Protein AF-A0A6I3KF76-F1 (afdb_monomer_lite)

Foldseek 3Di:
DVPQPLQRDALQNLQCVQVVDDDLALPPLLVVCVVNVVVQLVCLVVVNHSHPVHLLCSQLSLLSNPCVVPPDPVVLVVVQVSLLVSLLVQLVQQDWDADPVGIARPDACPSSLSNCVSNVHDSVSSLVSLVPDDDDSSLLNLLRQLVQWDDDDHATFGDDPSCPVVGVSRRVSRVSSPDVVSLVNLVVRLVVDPPVRSNVSSVVSNVSD

Radius of gyration: 18.07 Å; chains: 1; bounding box: 46×42×48 Å

Structure (mmCIF, N/CA/C/O backbone):
data_AF-A0A6I3KF76-F1
#
_entry.id   AF-A0A6I3KF76-F1
#
loop_
_atom_site.group_PDB
_atom_site.id
_atom_site.type_symbol
_atom_site.label_atom_id
_atom_site.label_alt_id
_atom_site.label_comp_id
_atom_site.label_asym_id
_atom_site.label_entity_id
_atom_site.label_seq_id
_atom_site.pdbx_PDB_ins_code
_atom_site.Cartn_x
_atom_site.Cartn_y
_atom_site.Cartn_z
_atom_site.occupancy
_atom_site.B_iso_or_equiv
_atom_site.auth_seq_id
_atom_site.auth_comp_id
_atom_site.auth_asym_id
_atom_site.auth_atom_id
_atom_site.pdbx_PDB_model_num
ATOM 1 N N . MET A 1 1 ? 26.233 -13.382 -11.298 1.00 57.88 1 MET A N 1
ATOM 2 C CA . MET A 1 1 ? 24.850 -13.291 -11.818 1.00 57.88 1 MET A CA 1
ATOM 3 C C . MET A 1 1 ? 24.676 -13.763 -13.262 1.00 57.88 1 MET A C 1
ATOM 5 O O . MET A 1 1 ? 23.608 -14.273 -13.550 1.00 57.88 1 MET A O 1
ATOM 9 N N . LEU A 1 2 ? 25.669 -13.652 -14.161 1.00 59.03 2 LEU A N 1
ATOM 10 C CA . LEU A 1 2 ? 25.470 -13.879 -15.610 1.00 59.03 2 LEU A CA 1
ATOM 11 C C . LEU A 1 2 ? 24.986 -15.287 -16.041 1.00 59.03 2 LEU A C 1
ATOM 13 O O . LEU A 1 2 ? 24.533 -15.420 -17.170 1.00 59.03 2 LEU A O 1
ATOM 17 N N . ASN A 1 3 ? 25.021 -16.305 -15.168 1.00 77.69 3 ASN A N 1
ATOM 18 C CA . ASN A 1 3 ? 24.583 -17.676 -15.487 1.00 77.69 3 ASN A CA 1
ATOM 19 C C . ASN A 1 3 ? 23.394 -18.177 -14.644 1.00 77.69 3 ASN A C 1
ATOM 21 O O . ASN A 1 3 ? 22.958 -19.309 -14.836 1.00 77.69 3 ASN A O 1
ATOM 25 N N . THR A 1 4 ? 22.889 -17.387 -13.691 1.00 82.88 4 THR A N 1
ATOM 26 C CA . THR A 1 4 ? 21.753 -17.801 -12.852 1.00 82.88 4 THR A CA 1
ATOM 27 C C . THR A 1 4 ? 20.455 -17.485 -13.598 1.00 82.88 4 THR A C 1
ATOM 29 O O . THR A 1 4 ? 20.257 -16.321 -13.955 1.00 82.88 4 THR A O 1
ATOM 32 N N . PRO A 1 5 ? 19.564 -18.463 -13.855 1.00 92.12 5 PRO A N 1
ATOM 33 C CA . PRO A 1 5 ? 18.255 -18.171 -14.434 1.00 92.12 5 PRO A CA 1
ATOM 34 C C . PRO A 1 5 ? 17.487 -17.173 -13.562 1.00 92.12 5 PRO A C 1
ATOM 36 O O . PRO A 1 5 ? 17.536 -17.266 -12.339 1.00 92.12 5 PRO A O 1
ATOM 39 N N . LEU A 1 6 ? 16.754 -16.239 -14.177 1.00 93.19 6 LEU A N 1
ATOM 40 C CA . LEU A 1 6 ? 16.063 -15.152 -13.464 1.00 93.19 6 LEU A CA 1
ATOM 41 C C . LEU A 1 6 ? 15.179 -15.655 -12.305 1.00 93.19 6 LEU A C 1
ATOM 43 O O . LEU A 1 6 ? 15.202 -15.090 -11.215 1.00 93.19 6 LEU A O 1
ATOM 47 N N . ARG A 1 7 ? 14.455 -16.755 -12.532 1.00 94.75 7 ARG A N 1
ATOM 48 C CA . ARG A 1 7 ? 13.583 -17.417 -11.547 1.00 94.75 7 ARG A CA 1
ATOM 49 C C . ARG A 1 7 ? 14.320 -18.019 -10.342 1.00 94.75 7 ARG A C 1
ATOM 51 O O . ARG A 1 7 ? 13.706 -18.251 -9.311 1.00 94.75 7 ARG A O 1
ATOM 58 N N . ASP A 1 8 ? 15.617 -18.285 -10.481 1.00 95.69 8 ASP A N 1
ATOM 59 C CA . ASP A 1 8 ? 16.438 -18.950 -9.464 1.00 95.69 8 ASP A CA 1
ATOM 60 C C . ASP A 1 8 ? 17.261 -17.933 -8.652 1.00 95.69 8 ASP A C 1
ATOM 62 O O . ASP A 1 8 ? 18.073 -18.316 -7.810 1.00 95.69 8 ASP A O 1
ATOM 66 N N . ILE A 1 9 ? 17.081 -16.628 -8.898 1.00 95.50 9 ILE A N 1
ATOM 67 C CA . ILE A 1 9 ? 17.739 -15.583 -8.113 1.00 95.50 9 ILE A CA 1
ATOM 68 C C . ILE A 1 9 ? 17.024 -15.471 -6.751 1.00 95.50 9 ILE A C 1
ATOM 70 O O . ILE A 1 9 ? 15.814 -15.212 -6.721 1.00 95.50 9 ILE A O 1
ATOM 74 N N . PRO A 1 10 ? 17.729 -15.676 -5.624 1.00 95.50 10 PRO A N 1
ATOM 75 C CA . PRO A 1 10 ? 17.133 -15.581 -4.293 1.00 95.50 10 PRO A CA 1
ATOM 76 C C . PRO A 1 10 ? 16.911 -14.120 -3.867 1.00 95.50 10 PRO A C 1
ATOM 78 O O . PRO A 1 10 ? 17.572 -13.210 -4.380 1.00 95.50 10 PRO A O 1
ATOM 81 N N . SER A 1 11 ? 15.997 -13.901 -2.916 1.00 95.69 11 SER A N 1
ATOM 82 C CA . SER A 1 11 ? 15.640 -12.567 -2.414 1.00 95.69 11 SER A CA 1
ATOM 83 C C . SER A 1 11 ? 16.838 -11.816 -1.850 1.00 95.69 11 SER A C 1
ATOM 85 O O . SER A 1 11 ? 17.044 -10.663 -2.212 1.00 95.69 11 SER A O 1
ATOM 87 N N . ASN A 1 12 ? 17.690 -12.476 -1.061 1.00 94.44 12 ASN A N 1
ATOM 88 C CA . ASN A 1 12 ? 18.882 -11.866 -0.466 1.00 94.44 12 ASN A CA 1
ATOM 89 C C . ASN A 1 12 ? 19.860 -11.300 -1.512 1.00 94.44 12 ASN A C 1
ATOM 91 O O . ASN A 1 12 ? 20.393 -10.208 -1.334 1.00 94.44 12 ASN A O 1
ATOM 95 N N . LEU A 1 13 ? 20.057 -11.997 -2.633 1.00 93.50 13 LEU A N 1
ATOM 96 C CA . LEU A 1 13 ? 20.944 -11.542 -3.700 1.00 93.50 13 LEU A CA 1
ATOM 97 C C . LEU A 1 13 ? 20.339 -10.360 -4.476 1.00 93.50 13 LEU A C 1
ATOM 99 O O . LEU A 1 13 ? 21.063 -9.450 -4.881 1.00 93.50 13 LEU A O 1
ATOM 103 N N . LEU A 1 14 ? 19.016 -10.340 -4.672 1.00 93.25 14 LEU A N 1
ATOM 104 C CA . LEU A 1 14 ? 18.346 -9.152 -5.208 1.00 93.25 14 LEU A CA 1
ATOM 105 C C . LEU A 1 14 ? 18.313 -8.007 -4.193 1.00 93.25 14 LEU A C 1
ATOM 107 O O . LEU A 1 14 ? 18.445 -6.864 -4.604 1.00 93.25 14 LEU A O 1
ATOM 111 N N . ALA A 1 15 ? 18.226 -8.281 -2.891 1.00 93.00 15 ALA A N 1
ATOM 112 C CA . ALA A 1 15 ? 18.295 -7.265 -1.847 1.00 93.00 15 ALA A CA 1
ATOM 113 C C . ALA A 1 15 ? 19.658 -6.568 -1.841 1.00 93.00 15 ALA A C 1
ATOM 115 O O . ALA A 1 15 ? 19.710 -5.339 -1.767 1.00 93.00 15 ALA A O 1
ATOM 116 N N . GLU A 1 16 ? 20.755 -7.315 -2.003 1.00 91.44 16 GLU A N 1
ATOM 117 C CA . GLU A 1 16 ? 22.088 -6.739 -2.207 1.00 91.44 16 GLU A CA 1
ATOM 118 C C . GLU A 1 16 ? 22.104 -5.782 -3.403 1.00 91.44 16 GLU A C 1
ATOM 120 O O . GLU A 1 16 ? 22.617 -4.668 -3.284 1.00 91.44 16 GLU A O 1
ATOM 125 N N . TYR A 1 17 ? 21.493 -6.169 -4.526 1.00 88.69 17 TYR A N 1
ATOM 126 C CA . TYR A 1 17 ? 21.349 -5.300 -5.694 1.00 88.69 17 TYR A CA 1
ATOM 127 C C . TYR A 1 17 ? 20.484 -4.061 -5.395 1.00 88.69 17 TYR A C 1
ATOM 129 O O . TYR A 1 17 ? 20.935 -2.937 -5.626 1.00 88.69 17 TYR A O 1
ATOM 137 N N . THR A 1 18 ? 19.287 -4.231 -4.821 1.00 86.62 18 THR A N 1
ATOM 138 C CA . THR A 1 18 ? 18.360 -3.143 -4.453 1.00 86.62 18 THR A CA 1
ATOM 139 C C . THR A 1 18 ? 19.065 -2.081 -3.608 1.00 86.62 18 THR A C 1
ATOM 141 O O . THR A 1 18 ? 18.922 -0.876 -3.865 1.00 86.62 18 THR A O 1
ATOM 144 N N . ASN A 1 19 ? 19.862 -2.537 -2.637 1.00 85.75 19 ASN A N 1
ATOM 145 C CA . ASN A 1 19 ? 20.502 -1.707 -1.623 1.00 85.75 19 ASN A CA 1
ATOM 146 C C . ASN A 1 19 ? 21.868 -1.150 -2.056 1.00 85.75 19 ASN A C 1
ATOM 148 O O . ASN A 1 19 ? 22.228 -0.054 -1.631 1.00 85.75 19 ASN A O 1
ATOM 152 N N . SER A 1 20 ? 22.599 -1.846 -2.933 1.00 84.88 20 SER A N 1
ATOM 153 C CA . SER A 1 20 ? 23.948 -1.439 -3.368 1.00 84.88 20 SER A CA 1
ATOM 154 C C . SER A 1 20 ? 23.980 -0.718 -4.715 1.00 84.88 20 SER A C 1
ATOM 156 O O . SER A 1 20 ? 24.986 -0.091 -5.042 1.00 84.88 20 SER A O 1
ATOM 158 N N . ALA A 1 21 ? 22.920 -0.795 -5.526 1.00 74.50 21 ALA A N 1
ATOM 159 C CA . ALA A 1 21 ? 22.902 -0.135 -6.827 1.00 74.50 21 ALA A CA 1
ATOM 160 C C . ALA A 1 21 ? 23.027 1.395 -6.669 1.00 74.50 21 ALA A C 1
ATOM 162 O O . ALA A 1 21 ? 22.118 2.086 -6.201 1.00 74.50 21 ALA A O 1
ATOM 163 N N . HIS A 1 22 ? 24.168 1.950 -7.072 1.00 71.81 22 HIS A N 1
ATOM 164 C CA . HIS A 1 22 ? 24.387 3.391 -7.102 1.00 71.81 22 HIS A CA 1
ATOM 165 C C . HIS A 1 22 ? 23.861 3.945 -8.426 1.00 71.81 22 HIS A C 1
ATOM 167 O O . HIS A 1 22 ? 24.389 3.630 -9.487 1.00 71.81 22 HIS A O 1
ATOM 173 N N . GLY A 1 23 ? 22.811 4.760 -8.364 1.00 73.00 23 GLY A N 1
ATOM 174 C CA . GLY A 1 23 ? 22.188 5.350 -9.547 1.00 73.00 23 GLY A CA 1
ATOM 175 C C . GLY A 1 23 ? 20.670 5.291 -9.478 1.00 73.00 23 GLY A C 1
ATOM 176 O O . GLY A 1 23 ? 20.094 4.372 -8.901 1.00 73.00 23 GLY A O 1
ATOM 177 N N . TRP A 1 24 ? 20.040 6.307 -10.047 1.00 77.44 24 TRP A N 1
ATOM 178 C CA . TRP A 1 24 ? 18.586 6.467 -10.154 1.00 77.44 24 TRP A CA 1
ATOM 179 C C . TRP A 1 24 ? 18.197 6.891 -11.569 1.00 77.44 24 TRP A C 1
ATOM 181 O O . TRP A 1 24 ? 17.096 7.375 -11.807 1.00 77.44 24 TRP A O 1
ATOM 191 N N . ASP A 1 25 ? 19.150 6.800 -12.491 1.00 74.12 25 ASP A N 1
ATOM 192 C CA . ASP A 1 25 ? 19.008 7.277 -13.845 1.00 74.12 25 ASP A CA 1
ATOM 193 C C . ASP A 1 25 ? 18.201 6.287 -14.684 1.00 74.12 25 ASP A C 1
ATOM 195 O O . ASP A 1 25 ? 18.249 5.067 -14.509 1.00 74.12 25 ASP A O 1
ATOM 199 N N . ASP A 1 26 ? 17.510 6.830 -15.680 1.00 70.81 26 ASP A N 1
ATOM 200 C CA . ASP A 1 26 ? 16.755 6.082 -16.687 1.00 70.81 26 ASP A CA 1
ATOM 201 C C . ASP A 1 26 ? 17.660 5.325 -17.693 1.00 70.81 26 ASP A C 1
ATOM 203 O O . ASP A 1 26 ? 17.320 5.075 -18.849 1.00 70.81 26 ASP A O 1
ATOM 207 N N . GLY A 1 27 ? 18.880 5.008 -17.267 1.00 81.94 27 GLY A N 1
ATOM 208 C CA . GLY A 1 27 ? 19.930 4.388 -18.048 1.00 81.94 27 GLY A CA 1
ATOM 209 C C . GLY A 1 27 ? 20.059 2.892 -17.735 1.00 81.94 27 GLY A C 1
ATOM 210 O O . GLY A 1 27 ? 19.106 2.130 -17.923 1.00 81.94 27 GLY A O 1
ATOM 211 N N . PRO A 1 28 ? 21.250 2.415 -17.327 1.00 84.56 28 PRO A N 1
ATOM 212 C CA . PRO A 1 28 ? 21.471 1.011 -16.979 1.00 84.56 28 PRO A CA 1
ATOM 213 C C . PRO A 1 28 ? 20.523 0.495 -15.892 1.00 84.56 28 PRO A C 1
ATOM 215 O O . PRO A 1 28 ? 19.949 -0.578 -16.066 1.00 84.56 28 PRO A O 1
ATOM 218 N N . VAL A 1 29 ? 20.281 1.289 -14.844 1.00 82.94 29 VAL A N 1
ATOM 219 C CA . VAL A 1 29 ? 19.445 0.891 -13.700 1.00 82.94 29 VAL A CA 1
ATOM 220 C C . VAL A 1 29 ? 17.999 0.634 -14.124 1.00 82.94 29 VAL A C 1
ATOM 222 O O . VAL A 1 29 ? 17.418 -0.375 -13.737 1.00 82.94 29 VAL A O 1
ATOM 225 N N . ALA A 1 30 ? 17.415 1.480 -14.977 1.00 85.19 30 ALA A N 1
ATOM 226 C CA . ALA A 1 30 ? 16.059 1.261 -15.487 1.00 85.19 30 ALA A CA 1
ATOM 227 C C . ALA A 1 30 ? 15.939 -0.019 -16.335 1.00 85.19 30 ALA A C 1
ATOM 229 O O . ALA A 1 30 ? 14.943 -0.743 -16.236 1.00 85.19 30 ALA A O 1
ATOM 230 N N . ARG A 1 31 ? 16.960 -0.338 -17.145 1.00 89.50 31 ARG A N 1
ATOM 231 C CA . ARG A 1 31 ? 16.994 -1.583 -17.936 1.00 89.50 31 ARG A CA 1
ATOM 232 C C . ARG A 1 31 ? 17.124 -2.818 -17.054 1.00 89.50 31 ARG A C 1
ATOM 234 O O . ARG A 1 31 ? 16.435 -3.806 -17.294 1.00 89.50 31 ARG A O 1
ATOM 241 N N . GLU A 1 32 ? 17.986 -2.758 -16.047 1.00 90.94 32 GLU A N 1
ATOM 242 C CA . GLU A 1 32 ? 18.160 -3.833 -15.073 1.00 90.94 32 GLU A CA 1
ATOM 243 C C . GLU A 1 32 ? 16.893 -4.031 -14.238 1.00 90.94 32 GLU A C 1
ATOM 245 O O . GLU A 1 32 ? 16.425 -5.159 -14.117 1.00 90.94 32 GLU A O 1
ATOM 250 N N . MET A 1 33 ? 16.268 -2.947 -13.763 1.00 91.94 33 MET A N 1
ATOM 251 C CA . MET A 1 33 ? 14.993 -3.015 -13.047 1.00 91.94 33 MET A CA 1
ATOM 252 C C . MET A 1 33 ? 13.925 -3.696 -13.902 1.00 91.94 33 MET A C 1
ATOM 254 O O . MET A 1 33 ? 13.244 -4.593 -13.423 1.00 91.94 33 MET A O 1
ATOM 258 N N . ARG A 1 34 ? 13.810 -3.340 -15.188 1.00 93.00 34 ARG A N 1
ATOM 259 C CA . ARG A 1 34 ? 12.881 -4.006 -16.114 1.00 93.00 34 ARG A CA 1
ATOM 260 C C . ARG A 1 34 ? 13.175 -5.494 -16.281 1.00 93.00 34 ARG A C 1
ATOM 262 O O . ARG A 1 34 ? 12.240 -6.287 -16.339 1.00 93.00 34 ARG A O 1
ATOM 269 N N . TYR A 1 35 ? 14.450 -5.869 -16.362 1.00 93.62 35 TYR A N 1
ATOM 270 C CA . TYR A 1 35 ? 14.867 -7.265 -16.479 1.00 93.62 35 TYR A CA 1
ATOM 271 C C . TYR A 1 35 ? 14.544 -8.071 -15.213 1.00 93.62 35 TYR A C 1
ATOM 273 O O . TYR A 1 35 ? 14.029 -9.182 -15.315 1.00 93.62 35 TYR A O 1
ATOM 281 N N . PHE A 1 36 ? 14.805 -7.512 -14.029 1.00 95.19 36 PHE A N 1
ATOM 282 C CA . PHE A 1 36 ? 14.577 -8.198 -12.758 1.00 95.19 36 PHE A CA 1
ATOM 283 C C . PHE A 1 36 ? 13.131 -8.128 -12.264 1.00 95.19 36 PHE A C 1
ATOM 285 O O . PHE A 1 36 ? 12.745 -8.965 -11.449 1.00 95.19 36 PHE A O 1
ATOM 292 N N . LEU A 1 37 ? 12.319 -7.185 -12.759 1.00 96.50 37 LEU A N 1
ATOM 293 C CA . LEU A 1 37 ? 10.965 -6.929 -12.264 1.00 96.50 37 LEU A CA 1
ATOM 294 C C . LEU A 1 37 ? 10.108 -8.196 -12.121 1.00 96.50 37 LEU A C 1
ATOM 296 O O . LEU A 1 37 ? 9.550 -8.361 -11.041 1.00 96.50 37 LEU A O 1
ATOM 300 N N . PRO A 1 38 ? 10.031 -9.130 -13.095 1.00 97.19 38 PRO A N 1
ATOM 301 C CA . PRO A 1 38 ? 9.243 -10.351 -12.920 1.00 97.19 38 PRO A CA 1
ATOM 302 C C . PRO A 1 38 ? 9.614 -11.123 -11.649 1.00 97.19 38 PRO A C 1
ATOM 304 O O . PRO A 1 38 ? 8.731 -11.582 -10.932 1.00 97.19 38 PRO A O 1
ATOM 307 N N . ARG A 1 39 ? 10.909 -11.187 -11.317 1.00 97.06 39 ARG A N 1
ATOM 308 C CA . ARG A 1 39 ? 11.382 -11.862 -10.110 1.00 97.06 39 ARG A CA 1
ATOM 309 C C . ARG A 1 39 ? 11.055 -11.087 -8.835 1.00 97.06 39 ARG A C 1
ATOM 311 O O . ARG A 1 39 ? 10.698 -11.710 -7.845 1.00 97.06 39 ARG A O 1
ATOM 318 N N . TYR A 1 40 ? 11.121 -9.753 -8.857 1.00 97.44 40 TYR A N 1
ATOM 319 C CA . TYR A 1 40 ? 10.643 -8.939 -7.731 1.00 97.44 40 TYR A CA 1
ATOM 320 C C . TYR A 1 40 ? 9.160 -9.202 -7.452 1.00 97.44 40 TYR A C 1
ATOM 322 O O . TYR A 1 40 ? 8.785 -9.380 -6.298 1.00 97.44 40 TYR A O 1
ATOM 330 N N . LEU A 1 41 ? 8.328 -9.258 -8.498 1.00 97.81 41 LEU A N 1
ATOM 331 C CA . LEU A 1 41 ? 6.891 -9.506 -8.353 1.00 97.81 41 LEU A CA 1
ATOM 332 C C . LEU A 1 41 ? 6.608 -10.912 -7.799 1.00 97.81 41 LEU A C 1
ATOM 334 O O . LEU A 1 41 ? 5.778 -11.053 -6.907 1.00 97.81 41 LEU A O 1
ATOM 338 N N . GLU A 1 42 ? 7.317 -11.940 -8.283 1.00 97.75 42 GLU A N 1
ATOM 339 C CA . GLU A 1 42 ? 7.225 -13.308 -7.745 1.00 97.75 42 GLU A CA 1
ATOM 340 C C . GLU A 1 42 ? 7.577 -13.370 -6.255 1.00 97.75 42 GLU A C 1
ATOM 342 O O . GLU A 1 42 ? 6.864 -14.000 -5.481 1.00 97.75 42 GLU A O 1
ATOM 347 N N . LEU A 1 43 ? 8.670 -12.714 -5.861 1.00 97.38 43 LEU A N 1
ATOM 348 C CA . LEU A 1 43 ? 9.166 -12.698 -4.488 1.00 97.38 43 LEU A CA 1
ATOM 349 C C . LEU A 1 43 ? 8.231 -11.941 -3.535 1.00 97.38 43 LEU A C 1
ATOM 351 O O . LEU A 1 43 ? 7.923 -12.433 -2.453 1.00 97.38 43 LEU A O 1
ATOM 355 N N . LEU A 1 44 ? 7.713 -10.785 -3.962 1.00 97.06 44 LEU A N 1
ATOM 356 C CA . LEU A 1 44 ? 6.687 -10.051 -3.217 1.00 97.06 44 LEU A CA 1
ATOM 357 C C . LEU A 1 44 ? 5.424 -10.902 -3.024 1.00 97.06 44 LEU A C 1
ATOM 359 O O . LEU A 1 44 ? 4.874 -10.941 -1.928 1.00 97.06 44 LEU A O 1
ATOM 363 N N . ALA A 1 45 ? 4.991 -11.632 -4.056 1.00 96.62 45 ALA A N 1
ATOM 364 C CA . ALA A 1 45 ? 3.797 -12.475 -3.988 1.00 96.62 45 ALA A CA 1
ATOM 365 C C . ALA A 1 45 ? 3.910 -13.648 -2.993 1.00 96.62 45 ALA A C 1
ATOM 367 O O . ALA A 1 45 ? 2.883 -14.179 -2.575 1.00 96.62 45 ALA A O 1
ATOM 368 N N . ILE A 1 46 ? 5.128 -14.051 -2.615 1.00 95.75 46 ILE A N 1
ATOM 369 C CA . ILE A 1 46 ? 5.382 -15.108 -1.621 1.00 95.75 46 ILE A CA 1
ATOM 370 C C . ILE A 1 46 ? 5.894 -14.565 -0.278 1.00 95.75 46 ILE A C 1
ATOM 372 O O . ILE A 1 46 ? 6.395 -15.344 0.528 1.00 95.75 46 ILE A O 1
ATOM 376 N N . ASP A 1 47 ? 5.759 -13.256 -0.041 1.00 93.81 47 ASP A N 1
ATOM 377 C CA . ASP A 1 47 ? 6.185 -12.572 1.190 1.00 93.81 47 ASP A CA 1
ATOM 378 C C . ASP A 1 47 ? 7.698 -12.685 1.481 1.00 93.81 47 ASP A C 1
ATOM 380 O O . ASP A 1 47 ? 8.124 -12.731 2.632 1.00 93.81 47 ASP A O 1
ATOM 384 N N . ASP A 1 48 ? 8.525 -12.712 0.428 1.00 95.12 48 ASP A N 1
ATOM 385 C CA . ASP A 1 48 ? 9.997 -12.762 0.501 1.00 95.12 48 ASP A CA 1
ATOM 386 C C . ASP A 1 48 ? 10.627 -11.550 -0.219 1.00 95.12 48 ASP A C 1
ATOM 388 O O . ASP A 1 48 ? 11.327 -11.705 -1.225 1.00 95.12 48 ASP A O 1
ATOM 392 N N . PRO A 1 49 ? 10.330 -10.308 0.215 1.00 94.06 49 PRO A N 1
ATOM 393 C CA . PRO A 1 49 ? 10.738 -9.109 -0.507 1.00 94.06 49 PRO A CA 1
ATOM 394 C C . PRO A 1 49 ? 12.264 -9.005 -0.642 1.00 94.06 49 PRO A C 1
ATOM 396 O O . PRO A 1 49 ? 12.985 -9.126 0.348 1.00 94.06 49 PRO A O 1
ATOM 399 N N . PRO A 1 50 ? 12.787 -8.699 -1.843 1.00 90.94 50 PRO A N 1
ATOM 400 C CA . PRO A 1 50 ? 14.215 -8.487 -2.059 1.00 90.94 50 PRO A CA 1
ATOM 401 C C . PRO A 1 50 ? 14.668 -7.090 -1.595 1.00 90.94 50 PRO A C 1
ATOM 403 O O . PRO A 1 50 ? 15.169 -6.279 -2.384 1.00 90.94 50 PRO A O 1
ATOM 406 N N . ASP A 1 51 ? 14.477 -6.792 -0.311 1.00 87.94 51 ASP A N 1
ATOM 407 C CA . ASP A 1 51 ? 14.955 -5.576 0.341 1.00 87.94 51 ASP A CA 1
ATOM 408 C C . ASP A 1 51 ? 15.235 -5.803 1.836 1.00 87.94 51 ASP A C 1
ATOM 410 O O . ASP A 1 51 ? 14.561 -6.592 2.492 1.00 87.94 51 ASP A O 1
ATOM 414 N N . ASN A 1 52 ? 16.228 -5.098 2.384 1.00 83.06 52 ASN A N 1
ATOM 415 C CA . ASN A 1 52 ? 16.571 -5.188 3.807 1.00 83.06 52 ASN A CA 1
ATOM 416 C C . ASN A 1 52 ? 15.719 -4.258 4.693 1.00 83.06 52 ASN A C 1
ATOM 418 O O . ASN A 1 52 ? 15.699 -4.431 5.910 1.00 83.06 52 ASN A O 1
ATOM 422 N N . GLY A 1 53 ? 15.087 -3.239 4.104 1.00 77.81 53 GLY A N 1
ATOM 423 C CA . GLY A 1 53 ? 14.284 -2.217 4.775 1.00 77.81 53 GLY A CA 1
ATOM 424 C C . GLY A 1 53 ? 12.783 -2.509 4.812 1.00 77.81 53 GLY A C 1
ATOM 425 O O . GLY A 1 53 ? 12.086 -1.877 5.600 1.00 77.81 53 GLY A O 1
ATOM 426 N N . GLY A 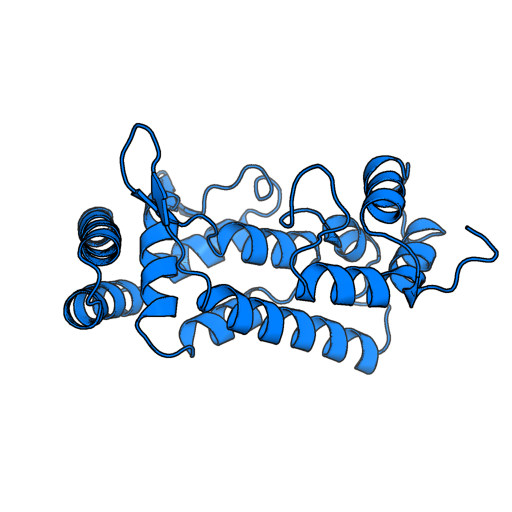1 54 ? 12.304 -3.480 4.029 1.00 85.44 54 GLY A N 1
ATOM 427 C CA . GLY A 1 54 ? 10.903 -3.906 4.004 1.00 85.44 54 GLY A CA 1
ATOM 428 C C . GLY A 1 54 ? 10.268 -3.813 2.616 1.00 85.44 54 GLY A C 1
ATOM 429 O O . GLY A 1 54 ? 10.930 -3.542 1.612 1.00 85.44 54 GLY A O 1
ATOM 430 N N . ILE A 1 55 ? 8.960 -4.084 2.534 1.00 92.88 55 ILE A N 1
ATOM 431 C CA . ILE A 1 55 ? 8.256 -4.083 1.241 1.00 92.88 55 ILE A CA 1
ATOM 432 C C . ILE A 1 55 ? 8.014 -2.672 0.703 1.00 92.88 55 ILE A C 1
ATOM 434 O O . ILE A 1 55 ? 7.928 -2.502 -0.506 1.00 92.88 55 ILE A O 1
ATOM 438 N N . ASP A 1 56 ? 7.903 -1.675 1.577 1.00 90.06 56 ASP A N 1
ATOM 439 C CA . ASP A 1 56 ? 7.448 -0.306 1.299 1.00 90.06 56 ASP A CA 1
ATOM 440 C C . ASP A 1 56 ? 8.285 0.460 0.267 1.00 90.06 56 ASP A C 1
ATOM 442 O O . ASP A 1 56 ? 7.760 1.295 -0.472 1.00 90.06 56 ASP A O 1
ATOM 446 N N . ILE A 1 57 ? 9.575 0.155 0.180 1.00 89.69 57 ILE A N 1
ATOM 447 C CA . ILE A 1 57 ? 10.506 0.776 -0.763 1.00 89.69 57 ILE A CA 1
ATOM 448 C C . ILE A 1 57 ? 11.091 -0.206 -1.779 1.00 89.69 57 ILE A C 1
ATOM 450 O O . ILE A 1 57 ? 11.920 0.188 -2.604 1.00 89.69 57 ILE A O 1
ATOM 454 N N . CYS A 1 58 ? 10.641 -1.463 -1.771 1.00 93.50 58 CYS A N 1
ATOM 455 C CA . CYS A 1 58 ? 11.219 -2.542 -2.570 1.00 93.50 58 CYS A CA 1
ATOM 456 C C . CYS A 1 58 ? 11.202 -2.242 -4.084 1.00 93.50 58 CYS A C 1
ATOM 458 O O . CYS A 1 58 ? 12.175 -2.507 -4.792 1.00 93.50 58 CYS A O 1
ATOM 460 N N . LEU A 1 59 ? 10.137 -1.602 -4.583 1.00 95.06 59 LEU A N 1
ATOM 461 C CA . LEU A 1 59 ? 10.002 -1.217 -5.995 1.00 95.06 59 LEU A CA 1
ATOM 462 C C . LEU A 1 59 ? 10.239 0.275 -6.258 1.00 95.06 59 LEU A C 1
ATOM 464 O O . LEU A 1 59 ? 9.955 0.737 -7.361 1.00 95.06 59 LEU A O 1
ATOM 468 N N . ARG A 1 60 ? 10.805 1.053 -5.325 1.00 92.62 60 ARG A N 1
ATOM 469 C CA . ARG A 1 60 ? 10.978 2.509 -5.529 1.00 92.62 60 ARG A CA 1
ATOM 470 C C . ARG A 1 60 ? 11.746 2.861 -6.808 1.00 92.62 60 ARG A C 1
ATOM 472 O O . ARG A 1 60 ? 11.458 3.852 -7.468 1.00 92.62 60 ARG A O 1
ATOM 479 N N . ARG A 1 61 ? 12.710 2.020 -7.209 1.00 91.31 61 ARG A N 1
ATOM 480 C CA . ARG A 1 61 ? 13.496 2.202 -8.446 1.00 91.31 61 ARG A CA 1
ATOM 481 C C . ARG A 1 61 ? 12.646 2.085 -9.707 1.00 91.31 61 ARG A C 1
ATOM 483 O O . ARG A 1 61 ? 12.973 2.720 -10.705 1.00 91.31 61 ARG A O 1
ATOM 490 N N . LEU A 1 62 ? 11.547 1.330 -9.658 1.00 94.06 62 LEU A N 1
ATOM 491 C CA . LEU A 1 62 ? 10.584 1.266 -10.752 1.00 94.06 62 LEU A CA 1
ATOM 492 C C . LEU A 1 62 ? 10.029 2.662 -11.056 1.00 94.06 62 LEU A C 1
ATOM 494 O O . LEU A 1 62 ? 9.979 3.043 -12.223 1.00 94.06 62 LEU A O 1
ATOM 498 N N . GLY A 1 63 ? 9.724 3.464 -10.028 1.00 92.56 63 GLY A N 1
ATOM 499 C CA . GLY A 1 63 ? 9.245 4.841 -10.188 1.00 92.56 63 GLY A CA 1
ATOM 500 C C . GLY A 1 63 ? 10.207 5.730 -10.987 1.00 92.56 63 GLY A C 1
ATOM 501 O O . GLY A 1 63 ? 9.775 6.494 -11.856 1.00 92.56 63 GLY A O 1
ATOM 502 N N . TYR A 1 64 ? 11.516 5.561 -10.775 1.00 90.44 64 TYR A N 1
ATOM 503 C CA . TYR A 1 64 ? 12.575 6.291 -11.484 1.00 90.44 64 TYR A CA 1
ATOM 504 C C . TYR A 1 64 ? 12.877 5.756 -12.892 1.00 90.44 64 TYR A C 1
ATOM 506 O O . TYR A 1 64 ? 13.459 6.468 -13.703 1.00 90.44 64 TYR A O 1
ATOM 514 N N . ALA A 1 65 ? 12.420 4.548 -13.234 1.00 91.38 65 ALA A N 1
ATOM 515 C CA . ALA A 1 65 ? 12.518 3.996 -14.590 1.00 91.38 65 ALA A CA 1
ATOM 516 C C . ALA A 1 65 ? 11.470 4.576 -15.565 1.00 91.38 65 ALA A C 1
ATOM 518 O O . ALA A 1 65 ? 11.338 4.102 -16.695 1.00 91.38 65 ALA A O 1
ATOM 519 N N . HIS A 1 66 ? 10.661 5.547 -15.112 1.00 90.19 66 HIS A N 1
ATOM 520 C CA . HIS A 1 66 ? 9.609 6.212 -15.890 1.00 90.19 66 HIS A CA 1
ATOM 521 C C . HIS A 1 66 ? 8.692 5.236 -16.654 1.00 90.19 66 HIS A C 1
ATOM 523 O O . HIS A 1 66 ? 8.211 5.533 -17.753 1.00 90.19 66 HIS A O 1
ATOM 529 N N . TRP A 1 67 ? 8.427 4.062 -16.068 1.00 94.88 67 TRP A N 1
ATOM 530 C CA . TRP A 1 67 ? 7.694 2.971 -16.719 1.00 94.88 67 TRP A CA 1
ATOM 531 C C . TRP A 1 67 ? 6.305 3.400 -17.194 1.00 94.88 67 TRP A C 1
ATOM 533 O O . TRP A 1 67 ? 5.859 2.995 -18.265 1.00 94.88 67 TRP A O 1
ATOM 543 N N . ARG A 1 68 ? 5.668 4.311 -16.450 1.00 94.81 68 ARG A N 1
ATOM 544 C CA . ARG A 1 68 ? 4.374 4.910 -16.782 1.00 94.81 68 ARG A CA 1
ATOM 545 C C . ARG A 1 68 ? 4.325 5.579 -18.145 1.00 94.81 68 ARG A C 1
ATOM 547 O O . ARG A 1 68 ? 3.263 5.563 -18.753 1.00 94.81 68 ARG A O 1
ATOM 554 N N . THR A 1 69 ? 5.416 6.168 -18.624 1.00 94.69 69 THR A N 1
ATOM 555 C CA . THR A 1 69 ? 5.427 6.921 -19.889 1.00 94.69 69 THR A CA 1
ATOM 556 C C . THR A 1 69 ? 6.259 6.257 -20.975 1.00 94.69 69 THR A C 1
ATOM 558 O O . THR A 1 69 ? 6.021 6.517 -22.151 1.00 94.69 69 THR A O 1
ATOM 561 N N . LYS A 1 70 ? 7.220 5.401 -20.609 1.00 93.19 70 LYS A N 1
ATOM 562 C CA . LYS A 1 70 ? 8.189 4.831 -21.558 1.00 93.19 70 LYS A CA 1
ATOM 563 C C . LYS A 1 70 ? 7.930 3.380 -21.936 1.00 93.19 70 LYS A C 1
ATOM 565 O O . LYS A 1 70 ? 8.418 2.942 -22.976 1.00 93.19 70 LYS A O 1
ATOM 570 N N . TRP A 1 71 ? 7.235 2.611 -21.099 1.00 94.38 71 TRP A N 1
ATOM 571 C CA . TRP A 1 71 ? 7.078 1.175 -21.330 1.00 94.38 71 TRP A CA 1
ATOM 572 C C . TRP A 1 71 ? 5.792 0.868 -22.112 1.00 94.38 71 TRP A C 1
ATOM 574 O O . TRP A 1 71 ? 4.829 1.635 -22.036 1.00 94.38 71 TRP A O 1
ATOM 584 N N . PRO A 1 72 ? 5.746 -0.256 -22.855 1.00 96.50 72 PRO A N 1
ATOM 585 C CA . PRO A 1 72 ? 4.555 -0.668 -23.591 1.00 96.50 72 PRO A CA 1
ATOM 586 C C . PRO A 1 72 ? 3.325 -0.833 -22.691 1.00 96.50 72 PRO A C 1
ATOM 588 O O . PRO A 1 72 ? 3.428 -1.350 -21.580 1.00 96.50 72 PRO A O 1
ATOM 591 N N . ASP A 1 73 ? 2.145 -0.487 -23.205 1.00 97.75 73 ASP A N 1
ATOM 592 C CA . ASP A 1 73 ? 0.855 -0.528 -22.493 1.00 97.75 73 ASP A CA 1
ATOM 593 C C . ASP A 1 73 ? 0.594 -1.869 -21.812 1.00 97.75 73 ASP A C 1
ATOM 595 O O . ASP A 1 73 ? 0.165 -1.911 -20.665 1.00 97.75 73 ASP A O 1
ATOM 599 N N . ARG A 1 74 ? 0.925 -2.972 -22.491 1.00 97.31 74 ARG A N 1
ATOM 600 C CA . ARG A 1 74 ? 0.765 -4.323 -21.944 1.00 97.31 74 ARG A CA 1
ATOM 601 C C . ARG A 1 74 ? 1.605 -4.550 -20.688 1.00 97.31 74 ARG A C 1
ATOM 603 O O . ARG A 1 74 ? 1.152 -5.232 -19.779 1.00 97.31 74 ARG A O 1
ATOM 610 N N . GLU A 1 75 ? 2.831 -4.037 -20.650 1.00 96.62 75 GLU A N 1
ATOM 611 C CA . GLU A 1 75 ? 3.684 -4.169 -19.466 1.00 96.62 75 GLU A CA 1
ATOM 612 C C . GLU A 1 75 ? 3.173 -3.278 -18.339 1.00 96.62 75 GLU A C 1
ATOM 614 O O . GLU A 1 75 ? 3.130 -3.720 -17.194 1.00 96.62 75 GLU A O 1
ATOM 619 N N . ARG A 1 76 ? 2.712 -2.065 -18.674 1.00 97.44 76 ARG A N 1
ATOM 620 C CA . ARG A 1 76 ? 2.098 -1.163 -17.697 1.00 97.44 76 ARG A CA 1
ATOM 621 C C . ARG A 1 76 ? 0.862 -1.797 -17.045 1.00 97.44 76 ARG A C 1
ATOM 623 O O . ARG A 1 76 ? 0.766 -1.825 -15.824 1.00 97.44 76 ARG A O 1
ATOM 630 N N . ASP A 1 77 ? -0.018 -2.390 -17.851 1.00 97.75 77 ASP A N 1
ATOM 631 C CA . ASP A 1 77 ? -1.222 -3.081 -17.374 1.00 97.75 77 ASP A CA 1
ATOM 632 C C . ASP A 1 77 ? -0.898 -4.293 -16.487 1.00 97.75 77 ASP A C 1
ATOM 634 O O . ASP A 1 77 ? -1.562 -4.523 -15.481 1.00 97.75 77 ASP A O 1
ATOM 638 N N . VAL A 1 78 ? 0.151 -5.061 -16.806 1.00 98.00 78 VAL A N 1
ATOM 639 C CA . VAL A 1 78 ? 0.584 -6.182 -15.952 1.00 98.00 78 VAL A CA 1
ATOM 640 C C . VAL A 1 78 ? 1.028 -5.693 -14.572 1.00 98.00 78 VAL A C 1
ATOM 642 O O . VAL A 1 78 ? 0.663 -6.316 -13.578 1.00 98.00 78 VAL A O 1
ATOM 645 N N . ILE A 1 79 ? 1.777 -4.590 -14.506 1.00 98.25 79 ILE A N 1
ATOM 646 C CA . ILE A 1 79 ? 2.228 -3.998 -13.239 1.00 98.25 79 ILE A CA 1
ATOM 647 C C . ILE A 1 79 ? 1.033 -3.471 -12.437 1.00 98.25 79 ILE A C 1
ATOM 649 O O . ILE A 1 79 ? 0.938 -3.733 -11.241 1.00 98.25 79 ILE A O 1
ATOM 653 N N . ASP A 1 80 ? 0.086 -2.795 -13.090 1.00 98.50 80 ASP A N 1
ATOM 654 C CA . ASP A 1 80 ? -1.127 -2.312 -12.422 1.00 98.50 80 ASP A CA 1
ATOM 655 C C . ASP A 1 80 ? -1.970 -3.458 -11.857 1.00 98.50 80 ASP A C 1
ATOM 657 O O . ASP A 1 80 ? -2.361 -3.424 -10.693 1.00 98.50 80 ASP A O 1
ATOM 661 N N . ARG A 1 81 ? -2.195 -4.517 -12.643 1.00 98.50 81 ARG A N 1
ATOM 662 C CA . ARG A 1 81 ? -2.904 -5.708 -12.154 1.00 98.50 81 ARG A CA 1
ATOM 663 C C . ARG A 1 81 ? -2.158 -6.398 -11.020 1.00 98.50 81 ARG A C 1
ATOM 665 O O . ARG A 1 81 ? -2.804 -6.932 -10.129 1.00 98.50 81 ARG A O 1
ATOM 672 N N . PHE A 1 82 ? -0.825 -6.394 -11.035 1.00 98.62 82 PHE A N 1
ATOM 673 C CA . PHE A 1 82 ? -0.060 -6.907 -9.904 1.00 98.62 82 PHE A CA 1
ATOM 674 C C . PHE A 1 82 ? -0.365 -6.114 -8.630 1.00 98.62 82 PHE A C 1
ATOM 676 O O . PHE A 1 82 ? -0.647 -6.733 -7.613 1.00 98.62 82 PHE A O 1
ATOM 683 N N . PHE A 1 83 ? -0.363 -4.777 -8.670 1.00 98.69 83 PHE A N 1
ATOM 684 C CA . PHE A 1 83 ? -0.700 -3.975 -7.488 1.00 98.69 83 PHE A CA 1
ATOM 685 C C . PHE A 1 83 ? -2.134 -4.214 -7.005 1.00 98.69 83 PHE A C 1
ATOM 687 O O . PHE A 1 83 ? -2.353 -4.300 -5.797 1.00 98.69 83 PHE A O 1
ATOM 694 N N . ASP A 1 84 ? -3.084 -4.391 -7.928 1.00 98.69 84 ASP A N 1
ATOM 695 C CA . ASP A 1 84 ? -4.460 -4.763 -7.589 1.00 98.69 84 ASP A CA 1
ATOM 696 C C . ASP A 1 84 ? -4.507 -6.101 -6.831 1.00 98.69 84 ASP A C 1
ATOM 698 O O . ASP A 1 84 ? -5.056 -6.171 -5.731 1.00 98.69 84 ASP A O 1
ATOM 702 N N . GLU A 1 85 ? -3.911 -7.165 -7.384 1.00 98.38 85 GLU A N 1
ATOM 703 C CA . GLU A 1 85 ? -3.913 -8.486 -6.739 1.00 98.38 85 GLU A CA 1
ATOM 704 C C . GLU A 1 85 ? -3.099 -8.503 -5.443 1.00 98.38 85 GLU A C 1
ATOM 706 O O . GLU A 1 85 ? -3.496 -9.138 -4.465 1.00 98.38 85 GLU A O 1
ATOM 711 N N . TYR A 1 86 ? -1.986 -7.771 -5.398 1.00 98.19 86 TYR A N 1
ATOM 712 C CA . TYR A 1 86 ? -1.154 -7.687 -4.207 1.00 98.19 86 TYR A CA 1
ATOM 713 C C . TYR A 1 86 ? -1.911 -7.009 -3.063 1.00 98.19 86 TYR A C 1
ATOM 715 O O . TYR A 1 86 ? -1.912 -7.540 -1.952 1.00 98.19 86 TYR A O 1
ATOM 723 N N . MET A 1 87 ? -2.652 -5.930 -3.343 1.00 98.31 87 MET A N 1
ATOM 724 C CA . MET A 1 87 ? -3.577 -5.324 -2.382 1.00 98.31 87 MET A CA 1
ATOM 725 C C . MET A 1 87 ? -4.649 -6.324 -1.930 1.00 98.31 87 MET A C 1
ATOM 727 O O . MET A 1 87 ? -4.773 -6.556 -0.731 1.00 98.31 87 MET A O 1
ATOM 731 N N . ARG A 1 88 ? -5.372 -6.985 -2.851 1.00 97.75 88 ARG A N 1
ATOM 732 C CA . ARG A 1 88 ? -6.413 -7.969 -2.473 1.00 97.75 88 ARG A CA 1
ATOM 733 C C . ARG A 1 88 ? -5.875 -9.082 -1.580 1.00 97.75 88 ARG A C 1
ATOM 735 O O . ARG A 1 88 ? -6.494 -9.403 -0.572 1.00 97.75 88 ARG A O 1
ATOM 742 N N . SER A 1 89 ? -4.723 -9.649 -1.935 1.00 96.81 89 SER A N 1
ATOM 743 C CA . SER A 1 89 ? -4.088 -10.716 -1.154 1.00 96.81 89 SER A CA 1
ATOM 744 C C . SER A 1 89 ? -3.651 -10.233 0.233 1.00 96.81 89 SER A C 1
ATOM 746 O O . SER A 1 89 ? -3.808 -10.944 1.223 1.00 96.81 89 SER A O 1
ATOM 748 N N . SER A 1 90 ? -3.171 -8.990 0.310 1.00 97.50 90 SER A N 1
ATOM 749 C CA . SER A 1 90 ? -2.673 -8.363 1.530 1.00 97.50 90 SER A CA 1
ATOM 750 C C . SER A 1 90 ? -3.785 -8.066 2.532 1.00 97.50 90 SER A C 1
ATOM 752 O O . SER A 1 90 ? -3.552 -8.179 3.730 1.00 97.50 90 SER A O 1
ATOM 754 N N . LEU A 1 91 ? -5.003 -7.767 2.067 1.00 97.56 91 LEU A N 1
ATOM 755 C CA . LEU A 1 91 ? -6.148 -7.515 2.947 1.00 97.56 91 LEU A CA 1
ATOM 756 C C . LEU A 1 91 ? -6.551 -8.729 3.786 1.00 97.56 91 LEU A C 1
ATOM 758 O O . LEU A 1 91 ? -7.150 -8.546 4.834 1.00 97.56 91 LEU A O 1
ATOM 762 N N . GLY A 1 92 ? -6.235 -9.954 3.359 1.00 96.38 92 GLY A N 1
ATOM 763 C CA . GLY A 1 92 ? -6.511 -11.164 4.143 1.00 96.38 92 GLY A CA 1
ATOM 764 C C . GLY A 1 92 ? -5.541 -11.395 5.308 1.00 96.38 92 GLY A C 1
ATOM 765 O O . GLY A 1 92 ? -5.733 -12.331 6.083 1.00 96.38 92 GLY A O 1
ATOM 766 N N . ARG A 1 93 ? -4.486 -10.582 5.439 1.00 95.88 93 ARG A N 1
ATOM 767 C CA . ARG A 1 93 ? -3.411 -10.773 6.422 1.00 95.88 93 ARG A CA 1
ATOM 768 C C . ARG A 1 93 ? -3.740 -10.058 7.730 1.00 95.88 93 ARG A C 1
ATOM 770 O O . ARG A 1 93 ? -3.217 -8.987 8.018 1.00 95.88 93 ARG A O 1
ATOM 777 N N . THR A 1 94 ? -4.589 -10.677 8.544 1.00 97.06 94 THR A N 1
ATOM 778 C CA . THR A 1 94 ? -5.064 -10.095 9.813 1.00 97.06 94 THR A CA 1
ATOM 779 C C . THR A 1 94 ? -4.411 -10.701 11.057 1.00 97.06 94 THR A C 1
ATOM 781 O O . THR A 1 94 ? -4.951 -10.583 12.158 1.00 97.06 94 THR A O 1
ATOM 784 N N . ASP A 1 95 ? -3.272 -11.379 10.900 1.00 97.19 95 ASP A N 1
ATOM 785 C CA . ASP A 1 95 ? -2.543 -11.958 12.027 1.00 97.19 95 ASP A CA 1
ATOM 786 C C . ASP A 1 95 ? -2.147 -10.879 13.037 1.00 97.19 95 ASP A C 1
ATOM 788 O O . ASP A 1 95 ? -1.761 -9.765 12.679 1.00 97.19 95 ASP A O 1
ATOM 792 N N . LEU A 1 96 ? -2.231 -11.223 14.322 1.00 96.94 96 LEU A N 1
ATOM 793 C CA . LEU A 1 96 ? -1.946 -10.313 15.423 1.00 96.94 96 LEU A CA 1
ATOM 794 C C . LEU A 1 96 ? -0.628 -10.653 16.112 1.00 96.94 96 LEU A C 1
ATOM 796 O O . LEU A 1 96 ? -0.330 -11.811 16.402 1.00 96.94 96 LEU A O 1
ATOM 800 N N . VAL A 1 97 ? 0.106 -9.611 16.485 1.00 96.88 97 VAL A N 1
ATOM 801 C CA . VAL A 1 97 ? 1.304 -9.682 17.321 1.00 96.88 97 VAL A CA 1
ATOM 802 C C . VAL A 1 97 ? 1.117 -8.814 18.566 1.00 96.88 97 VAL A C 1
ATOM 804 O O . VAL A 1 97 ? 0.501 -7.745 18.524 1.00 96.88 97 VAL A O 1
ATOM 807 N N . LEU A 1 98 ? 1.620 -9.290 19.706 1.00 95.38 98 LEU A N 1
ATOM 808 C CA . LEU A 1 98 ? 1.535 -8.569 20.972 1.00 95.38 98 LEU A CA 1
ATOM 809 C C . LEU A 1 98 ? 2.705 -7.589 21.097 1.00 95.38 98 LEU A C 1
ATOM 811 O O . LEU A 1 98 ? 3.860 -8.001 21.175 1.00 95.38 98 LEU A O 1
ATOM 815 N N . TRP A 1 99 ? 2.393 -6.298 21.160 1.00 91.94 99 TRP A N 1
ATOM 816 C CA . TRP A 1 99 ? 3.344 -5.226 21.452 1.00 91.94 99 TRP A CA 1
ATOM 817 C C . TRP A 1 99 ? 3.180 -4.750 22.902 1.00 91.94 99 TRP A C 1
ATOM 819 O O . TRP A 1 99 ? 2.140 -5.002 23.516 1.00 91.94 99 TRP A O 1
ATOM 829 N N . PRO A 1 100 ? 4.148 -3.997 23.464 1.00 93.56 100 PRO A N 1
ATOM 830 C CA . PRO A 1 100 ? 4.023 -3.436 24.815 1.00 93.56 100 PRO A CA 1
ATOM 831 C C . PRO A 1 100 ? 2.758 -2.590 25.039 1.00 93.56 100 PRO A C 1
ATOM 833 O O . PRO A 1 100 ? 2.288 -2.470 26.164 1.00 93.56 100 PRO A O 1
ATOM 836 N N . VAL A 1 101 ? 2.203 -2.017 23.967 1.00 88.62 101 VAL A N 1
ATOM 837 C CA . VAL A 1 101 ? 1.001 -1.167 23.979 1.00 88.62 101 VAL A CA 1
ATOM 838 C C . VAL A 1 101 ? -0.284 -1.914 23.589 1.00 88.62 101 VAL A C 1
ATOM 840 O O . VAL A 1 101 ? -1.311 -1.281 23.362 1.00 88.62 101 VAL A O 1
ATOM 843 N N . GLY A 1 102 ? -0.235 -3.246 23.491 1.00 91.56 102 GLY A N 1
ATOM 844 C CA . GLY A 1 102 ? -1.374 -4.097 23.145 1.00 91.56 102 GLY A CA 1
ATOM 845 C C . GLY A 1 102 ? -1.219 -4.826 21.811 1.00 91.56 102 GLY A C 1
ATOM 846 O O . GLY A 1 102 ? -0.146 -4.858 21.208 1.00 91.56 102 GLY A O 1
ATOM 847 N N . TRP A 1 103 ? -2.307 -5.450 21.360 1.00 94.44 103 TRP A N 1
ATOM 848 C CA . TRP A 1 103 ? -2.340 -6.175 20.092 1.00 94.44 103 TRP A CA 1
ATOM 849 C C . TRP A 1 103 ? -2.285 -5.215 18.898 1.00 94.44 103 TRP A C 1
ATOM 851 O O . TRP A 1 103 ? -2.925 -4.156 18.884 1.00 94.44 103 TRP A O 1
ATOM 861 N N . ARG A 1 104 ? -1.504 -5.597 17.889 1.00 94.38 104 ARG A N 1
ATOM 862 C CA . ARG A 1 104 ? -1.378 -4.914 16.599 1.00 94.38 104 ARG A CA 1
ATOM 863 C C . ARG A 1 104 ? -1.386 -5.948 15.488 1.00 94.38 104 ARG A C 1
ATOM 865 O O . ARG A 1 104 ? -1.046 -7.106 15.734 1.00 94.38 104 ARG A O 1
ATOM 872 N N . LEU A 1 105 ? -1.750 -5.527 14.282 1.00 95.88 105 LEU A N 1
ATOM 873 C CA . LEU A 1 105 ? -1.544 -6.368 13.114 1.00 95.88 105 LEU A CA 1
ATOM 874 C C . LEU A 1 105 ? -0.046 -6.636 12.947 1.00 95.88 105 LEU A C 1
ATOM 876 O O . LEU A 1 105 ? 0.773 -5.730 13.096 1.00 95.88 105 LEU A O 1
ATOM 880 N N . ALA A 1 106 ? 0.306 -7.887 12.665 1.00 95.25 106 ALA A N 1
ATOM 881 C CA . ALA A 1 106 ? 1.661 -8.263 12.274 1.00 95.25 106 ALA A CA 1
ATOM 882 C C . ALA A 1 106 ? 2.028 -7.668 10.909 1.00 95.25 106 ALA A C 1
ATOM 884 O O . ALA A 1 106 ? 3.200 -7.430 10.633 1.00 95.25 106 ALA A O 1
ATOM 885 N N . PHE A 1 107 ? 1.013 -7.409 10.087 1.00 94.62 107 PHE A N 1
ATOM 886 C CA . PHE A 1 107 ? 1.113 -6.775 8.789 1.00 94.62 107 PHE A CA 1
ATOM 887 C C . PHE A 1 107 ? -0.085 -5.847 8.587 1.00 94.62 107 PHE A C 1
ATOM 889 O O . PHE A 1 107 ? -1.228 -6.258 8.778 1.00 94.62 107 PHE A O 1
ATOM 896 N N . ASP A 1 108 ? 0.155 -4.614 8.157 1.00 93.62 108 ASP A N 1
ATOM 897 C CA . ASP A 1 108 ? -0.903 -3.727 7.693 1.00 93.62 108 ASP A CA 1
ATOM 898 C C . ASP A 1 108 ? -0.591 -3.187 6.292 1.00 93.62 108 ASP A C 1
ATOM 900 O O . ASP A 1 108 ? 0.544 -3.229 5.820 1.00 93.62 108 ASP A O 1
ATOM 904 N N . VAL A 1 109 ? -1.620 -2.720 5.581 1.00 97.38 109 VAL A N 1
ATOM 905 C CA . VAL A 1 109 ? -1.472 -2.324 4.174 1.00 97.38 109 VAL A CA 1
ATOM 906 C C . VAL A 1 109 ? -0.732 -0.994 3.980 1.00 97.38 109 VAL A C 1
ATOM 908 O O . VAL A 1 109 ? -0.625 -0.540 2.839 1.00 97.38 109 VAL A O 1
ATOM 911 N N . SER A 1 110 ? -0.184 -0.360 5.031 1.00 97.44 110 SER A N 1
ATOM 912 C CA . SER A 1 110 ? 0.622 0.862 4.876 1.00 97.44 110 SER A CA 1
ATOM 913 C C . SER A 1 110 ? 1.792 0.658 3.939 1.00 97.44 110 SER A C 1
ATOM 915 O O . SER A 1 110 ? 2.100 1.530 3.122 1.00 97.44 110 SER A O 1
ATOM 917 N N . ASP A 1 111 ? 2.427 -0.502 4.046 1.00 95.81 111 ASP A N 1
ATOM 918 C CA . ASP A 1 111 ? 3.649 -0.778 3.312 1.00 95.81 111 ASP A CA 1
ATOM 919 C C . ASP A 1 111 ? 3.314 -1.098 1.852 1.00 95.81 111 ASP A C 1
ATOM 921 O O . ASP A 1 111 ? 4.036 -0.689 0.950 1.00 95.81 111 ASP A O 1
ATOM 925 N N . VAL A 1 112 ? 2.145 -1.694 1.591 1.00 98.00 112 VAL A N 1
ATOM 926 C CA . VAL A 1 112 ? 1.608 -1.881 0.233 1.00 98.00 112 VAL A CA 1
ATOM 927 C C . VAL A 1 112 ? 1.297 -0.537 -0.422 1.00 98.00 112 VAL A C 1
ATOM 929 O O . VAL A 1 112 ? 1.691 -0.301 -1.561 1.00 98.00 112 VAL A O 1
ATOM 932 N N . LEU A 1 113 ? 0.620 0.371 0.285 1.00 98.56 113 LEU A N 1
ATOM 933 C CA . LEU A 1 113 ? 0.315 1.704 -0.244 1.00 98.56 113 LEU A CA 1
ATOM 934 C C . LEU A 1 113 ? 1.595 2.499 -0.515 1.00 98.56 113 LEU A C 1
ATOM 936 O O . LEU A 1 113 ? 1.723 3.136 -1.559 1.00 98.56 113 LEU A O 1
ATOM 940 N N . THR A 1 114 ? 2.562 2.427 0.399 1.00 98.00 114 THR A N 1
ATOM 941 C CA . THR A 1 114 ? 3.862 3.085 0.240 1.00 98.00 114 THR A CA 1
ATOM 942 C C . THR A 1 114 ? 4.637 2.497 -0.939 1.00 98.00 114 THR A C 1
ATOM 944 O O . THR A 1 114 ? 5.166 3.254 -1.753 1.00 98.00 114 THR A O 1
ATOM 947 N N . LEU A 1 115 ? 4.619 1.172 -1.106 1.00 97.81 115 LEU A N 1
ATOM 948 C CA . LEU A 1 115 ? 5.201 0.481 -2.254 1.00 97.81 115 LEU A CA 1
ATOM 949 C C . LEU A 1 115 ? 4.592 0.964 -3.572 1.00 97.81 115 LEU A C 1
ATOM 951 O O . LEU A 1 115 ? 5.323 1.312 -4.499 1.00 97.81 115 LEU A O 1
ATOM 955 N N . VAL A 1 116 ? 3.260 1.030 -3.653 1.00 98.44 1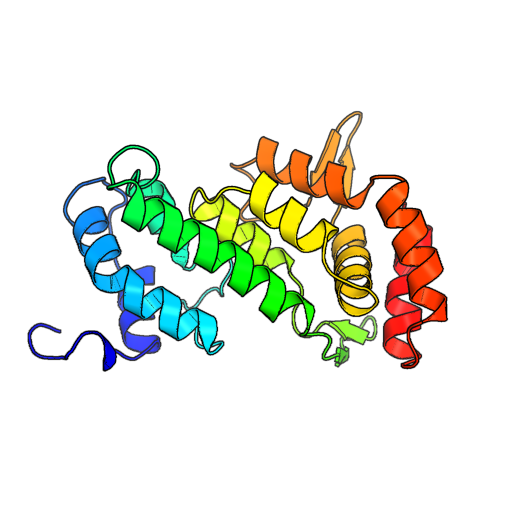16 VAL A N 1
ATOM 956 C CA . VAL A 1 116 ? 2.546 1.525 -4.840 1.00 98.44 116 VAL A CA 1
ATOM 957 C C . VAL A 1 116 ? 2.953 2.964 -5.140 1.00 98.44 116 VAL A C 1
ATOM 959 O O . VAL A 1 116 ? 3.314 3.272 -6.274 1.00 98.44 116 VAL A O 1
ATOM 962 N N . VAL A 1 117 ? 2.957 3.846 -4.140 1.00 98.38 117 VAL A N 1
ATOM 963 C CA . VAL A 1 117 ? 3.303 5.260 -4.339 1.00 98.38 117 VAL A CA 1
ATOM 964 C C . VAL A 1 117 ? 4.753 5.428 -4.787 1.00 98.38 117 VAL A C 1
ATOM 966 O O . VAL A 1 117 ? 5.009 6.109 -5.781 1.00 98.38 117 VAL A O 1
ATOM 969 N N . THR A 1 118 ? 5.705 4.791 -4.106 1.00 96.44 118 THR A N 1
ATOM 970 C CA . THR A 1 118 ? 7.135 4.928 -4.423 1.00 96.44 118 THR A CA 1
ATOM 971 C C . THR A 1 118 ? 7.499 4.271 -5.756 1.00 96.44 118 THR A C 1
ATOM 973 O O . THR A 1 118 ? 8.418 4.722 -6.438 1.00 96.44 118 THR A O 1
ATOM 976 N N . ALA A 1 119 ? 6.741 3.263 -6.193 1.00 96.75 119 ALA A N 1
ATOM 977 C CA . ALA A 1 119 ? 6.851 2.675 -7.525 1.00 96.75 119 ALA A CA 1
ATOM 978 C C . ALA A 1 119 ? 6.168 3.502 -8.635 1.00 96.75 119 ALA A C 1
ATOM 980 O O . ALA A 1 119 ? 6.208 3.102 -9.801 1.00 96.75 119 ALA A O 1
ATOM 981 N N . HIS A 1 120 ? 5.535 4.637 -8.309 1.00 97.25 120 HIS A N 1
ATOM 982 C CA . HIS A 1 120 ? 4.669 5.414 -9.211 1.00 97.25 120 HIS A CA 1
ATOM 983 C C . HIS A 1 120 ? 3.499 4.585 -9.794 1.00 97.25 120 HIS A C 1
ATOM 985 O O . HIS A 1 120 ? 3.097 4.737 -10.955 1.00 97.25 120 HIS A O 1
ATOM 991 N N . GLY A 1 121 ? 2.966 3.678 -8.974 1.00 97.88 121 GLY A N 1
ATOM 992 C CA . GLY A 1 121 ? 1.722 2.943 -9.176 1.00 97.88 121 GLY A CA 1
ATOM 993 C C . GLY A 1 121 ? 0.484 3.848 -9.137 1.00 97.88 121 GLY A C 1
ATOM 994 O O . GLY A 1 121 ? 0.560 5.030 -8.808 1.00 97.88 121 GLY A O 1
ATOM 995 N N . ASP A 1 122 ? -0.661 3.308 -9.557 1.00 98.31 122 ASP A N 1
ATOM 996 C CA . ASP A 1 122 ? -1.920 4.053 -9.628 1.00 98.31 122 ASP A CA 1
ATOM 997 C C . ASP A 1 122 ? -2.613 3.914 -8.278 1.00 98.31 122 ASP A C 1
ATOM 999 O O . ASP A 1 122 ? -3.355 2.966 -8.022 1.00 98.31 122 ASP A O 1
ATOM 1003 N N . LEU A 1 123 ? -2.314 4.862 -7.392 1.00 98.56 123 LEU A N 1
ATOM 1004 C CA . LEU A 1 123 ? -2.842 4.864 -6.036 1.00 98.56 123 LEU A CA 1
ATOM 1005 C C . LEU A 1 123 ? -4.376 4.882 -6.015 1.00 98.56 123 LEU A C 1
ATOM 1007 O O . LEU A 1 123 ? -4.968 4.203 -5.183 1.00 98.56 123 LEU A O 1
ATOM 1011 N N . GLN A 1 124 ? -5.028 5.625 -6.914 1.00 98.62 124 GLN A N 1
ATOM 1012 C CA . GLN A 1 124 ? -6.492 5.707 -6.947 1.00 98.62 124 GLN A CA 1
ATOM 1013 C C . GLN A 1 124 ? -7.102 4.352 -7.293 1.00 98.62 124 GLN A C 1
ATOM 1015 O O . GLN A 1 124 ? -8.037 3.902 -6.631 1.00 98.62 124 GLN A O 1
ATOM 1020 N N . ARG A 1 125 ? -6.526 3.663 -8.283 1.00 98.31 125 ARG A N 1
ATOM 1021 C CA . ARG A 1 125 ? -6.923 2.302 -8.646 1.00 98.31 125 ARG A CA 1
ATOM 1022 C C . ARG A 1 125 ? -6.727 1.324 -7.486 1.00 98.31 125 ARG A C 1
ATOM 1024 O O . ARG A 1 125 ? -7.650 0.580 -7.164 1.00 98.31 125 ARG A O 1
ATOM 1031 N N . THR A 1 126 ? -5.578 1.363 -6.811 1.00 98.62 126 THR A N 1
ATOM 1032 C CA . THR A 1 126 ? -5.318 0.502 -5.646 1.00 98.62 126 THR A CA 1
ATOM 1033 C C . THR A 1 126 ? -6.283 0.785 -4.488 1.00 98.62 126 THR A C 1
ATOM 1035 O O . THR A 1 126 ? -6.800 -0.149 -3.877 1.00 98.62 126 THR A O 1
ATOM 1038 N N . LEU A 1 127 ? -6.577 2.057 -4.199 1.00 98.75 127 LEU A N 1
ATOM 1039 C CA . LEU A 1 127 ? -7.562 2.429 -3.181 1.00 98.75 127 LEU A CA 1
ATOM 1040 C C . LEU A 1 127 ? -8.972 1.973 -3.564 1.00 98.75 127 LEU A C 1
ATOM 1042 O O . LEU A 1 127 ? -9.698 1.513 -2.693 1.00 98.75 127 LEU A O 1
ATOM 1046 N N . ALA A 1 128 ? -9.346 2.024 -4.844 1.00 98.62 128 ALA A N 1
ATOM 1047 C CA . ALA A 1 128 ? -10.626 1.499 -5.315 1.00 98.62 128 ALA A CA 1
ATOM 1048 C C . ALA A 1 128 ? -10.734 -0.026 -5.140 1.00 98.62 128 ALA A C 1
ATOM 1050 O O . ALA A 1 128 ? -11.802 -0.527 -4.798 1.00 98.62 128 ALA A O 1
ATOM 1051 N N . VAL A 1 129 ? -9.634 -0.768 -5.324 1.00 98.56 129 VAL A N 1
ATOM 1052 C CA . VAL A 1 129 ? -9.584 -2.211 -5.029 1.00 98.56 129 VAL A CA 1
ATOM 1053 C C . VAL A 1 129 ? -9.811 -2.480 -3.544 1.00 98.56 129 VAL A C 1
ATOM 1055 O O . VAL A 1 129 ? -10.578 -3.378 -3.207 1.00 98.56 129 VAL A O 1
ATOM 1058 N N . TRP A 1 130 ? -9.180 -1.701 -2.664 1.00 98.38 130 TRP A N 1
ATOM 1059 C CA . TRP A 1 130 ? -9.407 -1.816 -1.224 1.00 98.38 130 TRP A CA 1
ATOM 1060 C C . TRP A 1 130 ? -10.839 -1.426 -0.839 1.00 98.38 130 TRP A C 1
ATOM 1062 O O . TRP A 1 130 ? -11.486 -2.127 -0.065 1.00 98.38 130 TRP A O 1
ATOM 1072 N N . ASP A 1 131 ? -11.373 -0.355 -1.422 1.00 98.19 131 ASP A N 1
ATOM 1073 C CA . ASP A 1 131 ? -12.741 0.097 -1.166 1.00 98.19 131 ASP A CA 1
ATOM 1074 C C . ASP A 1 131 ? -13.783 -0.946 -1.587 1.00 98.19 131 ASP A C 1
ATOM 1076 O O . ASP A 1 131 ? -14.771 -1.151 -0.892 1.00 98.19 131 ASP A O 1
ATOM 1080 N N . ALA A 1 132 ? -13.545 -1.641 -2.698 1.00 97.88 132 ALA A N 1
ATOM 1081 C CA . ALA A 1 132 ? -14.437 -2.675 -3.208 1.00 97.88 132 ALA A CA 1
ATOM 1082 C C . ALA A 1 132 ? -14.293 -4.033 -2.499 1.00 97.88 132 ALA A C 1
ATOM 1084 O O . ALA A 1 132 ? -15.071 -4.939 -2.790 1.00 97.88 132 ALA A O 1
ATOM 1085 N N . ALA A 1 133 ? -13.295 -4.211 -1.627 1.00 96.88 133 ALA A N 1
ATOM 1086 C CA . ALA A 1 133 ? -13.078 -5.475 -0.936 1.00 96.88 133 ALA A CA 1
ATOM 1087 C C . ALA A 1 133 ? -14.148 -5.718 0.136 1.00 96.88 133 ALA A C 1
ATOM 1089 O O . ALA A 1 133 ? -14.531 -4.796 0.863 1.00 96.88 133 ALA A O 1
ATOM 1090 N N . ASP A 1 134 ? -14.579 -6.974 0.247 1.00 88.62 134 ASP A N 1
ATOM 1091 C CA . ASP A 1 134 ? -15.572 -7.402 1.226 1.00 88.62 134 ASP A CA 1
ATOM 1092 C C . ASP A 1 134 ? -15.027 -7.328 2.667 1.00 88.62 134 ASP A C 1
ATOM 1094 O O . ASP A 1 134 ? -13.841 -7.552 2.943 1.00 88.62 134 ASP A O 1
ATOM 1098 N N . ASP A 1 135 ? -15.921 -7.015 3.603 1.00 84.75 135 ASP A N 1
ATOM 1099 C CA . ASP A 1 135 ? -15.653 -6.986 5.043 1.00 84.75 135 ASP A CA 1
ATOM 1100 C C . ASP A 1 135 ? -15.624 -8.421 5.626 1.00 84.75 135 ASP A C 1
ATOM 1102 O O . ASP A 1 135 ? -16.243 -9.324 5.053 1.00 84.75 135 ASP A O 1
ATOM 1106 N N . PRO A 1 136 ? -14.905 -8.686 6.743 1.00 95.06 136 PRO A N 1
ATOM 1107 C CA . PRO A 1 136 ? -14.354 -7.717 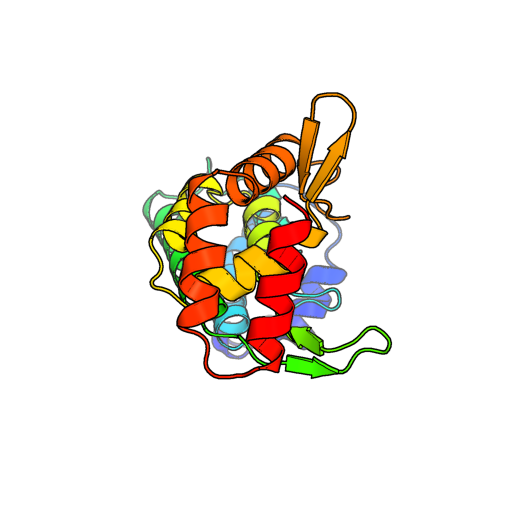7.703 1.00 95.06 136 PRO A CA 1
ATOM 1108 C C . PRO A 1 136 ? -12.870 -7.355 7.531 1.00 95.06 136 PRO A C 1
ATOM 1110 O O . PRO A 1 136 ? -12.401 -6.397 8.151 1.00 95.06 136 PRO A O 1
ATOM 1113 N N . CYS A 1 137 ? -12.104 -8.088 6.721 1.00 96.56 137 CYS A N 1
ATOM 1114 C CA . CYS A 1 137 ? -10.646 -7.926 6.685 1.00 96.56 137 CYS A CA 1
ATOM 1115 C C . CYS A 1 137 ? -10.216 -6.546 6.154 1.00 96.56 137 CYS A C 1
ATOM 1117 O O . CYS A 1 137 ? -9.316 -5.913 6.709 1.00 96.56 137 CYS A O 1
ATOM 1119 N N . ALA A 1 138 ? -10.924 -6.021 5.148 1.00 97.38 138 ALA A N 1
ATOM 1120 C CA . ALA A 1 138 ? -10.684 -4.677 4.628 1.00 97.38 138 ALA A CA 1
ATOM 1121 C C . ALA A 1 138 ? -10.841 -3.593 5.708 1.00 97.38 138 ALA A C 1
ATOM 1123 O O . ALA A 1 138 ? -9.978 -2.718 5.833 1.00 97.38 138 ALA A O 1
ATOM 1124 N N . VAL A 1 139 ? -11.897 -3.689 6.521 1.00 97.25 139 VAL A N 1
ATOM 1125 C CA . VAL A 1 139 ? -12.183 -2.781 7.641 1.00 97.25 139 VAL A CA 1
ATOM 1126 C C . VAL A 1 139 ? -11.126 -2.846 8.737 1.00 97.25 139 VAL A C 1
ATOM 1128 O O . VAL A 1 139 ? -10.741 -1.802 9.264 1.00 97.25 139 VAL A O 1
ATOM 1131 N N . ILE A 1 140 ? -10.617 -4.036 9.060 1.00 97.69 140 ILE A N 1
ATOM 1132 C CA . ILE A 1 140 ? -9.551 -4.203 10.057 1.00 97.69 140 ILE A CA 1
ATOM 1133 C C . ILE A 1 140 ? -8.318 -3.380 9.667 1.00 97.69 140 ILE A C 1
ATOM 1135 O O . ILE A 1 140 ? -7.776 -2.643 10.494 1.00 97.69 140 ILE A O 1
ATOM 1139 N N . HIS A 1 141 ? -7.911 -3.438 8.398 1.00 97.94 141 HIS A N 1
ATOM 1140 C CA . HIS A 1 141 ? -6.811 -2.612 7.909 1.00 97.94 141 HIS A CA 1
ATOM 1141 C C . HIS A 1 141 ? -7.159 -1.116 7.916 1.00 97.94 141 HIS A C 1
ATOM 1143 O O . HIS A 1 141 ? -6.307 -0.303 8.271 1.00 97.94 141 HIS A O 1
ATOM 1149 N N . MET A 1 142 ? -8.396 -0.724 7.579 1.00 97.69 142 MET A N 1
ATOM 1150 C CA . MET A 1 142 ? -8.789 0.696 7.593 1.00 97.69 142 MET A CA 1
ATOM 1151 C C . MET A 1 142 ? -8.688 1.267 9.008 1.00 97.69 142 MET A C 1
ATOM 1153 O O . MET A 1 142 ? -8.124 2.342 9.210 1.00 97.69 142 MET A O 1
ATOM 1157 N N . ALA A 1 143 ? -9.175 0.512 9.994 1.00 96.69 143 ALA A N 1
ATOM 1158 C CA . ALA A 1 143 ? -9.063 0.852 11.402 1.00 96.69 143 ALA A CA 1
ATOM 1159 C C . ALA A 1 143 ? -7.598 0.942 11.855 1.00 96.69 143 ALA A C 1
ATOM 1161 O O . ALA A 1 143 ? -7.209 1.936 12.469 1.00 96.69 143 ALA A O 1
ATOM 1162 N N . ALA A 1 144 ? -6.770 -0.048 11.500 1.00 96.06 144 ALA A N 1
ATOM 1163 C CA . ALA A 1 144 ? -5.352 -0.071 11.859 1.00 96.06 144 ALA A CA 1
ATOM 1164 C C . ALA A 1 144 ? -4.594 1.164 11.341 1.00 96.06 144 ALA A C 1
ATOM 1166 O O . ALA A 1 144 ? -3.799 1.758 12.071 1.00 96.06 144 ALA A O 1
ATOM 1167 N N . LEU A 1 145 ? -4.865 1.585 10.102 1.00 96.62 145 LEU A N 1
ATOM 1168 C CA . LEU A 1 145 ? -4.191 2.731 9.491 1.00 96.62 145 LEU A CA 1
ATOM 1169 C C . LEU A 1 145 ? -4.733 4.083 9.973 1.00 96.62 145 LEU A C 1
ATOM 1171 O O . LEU A 1 145 ? -4.017 5.082 9.872 1.00 96.62 145 LEU A O 1
ATOM 1175 N N . ARG A 1 146 ? -5.953 4.149 10.523 1.00 94.62 146 ARG A N 1
ATOM 1176 C CA . ARG A 1 146 ? -6.575 5.417 10.946 1.00 94.62 146 ARG A CA 1
ATOM 1177 C C . ARG A 1 146 ? -5.761 6.150 12.008 1.00 94.62 146 ARG A C 1
ATOM 1179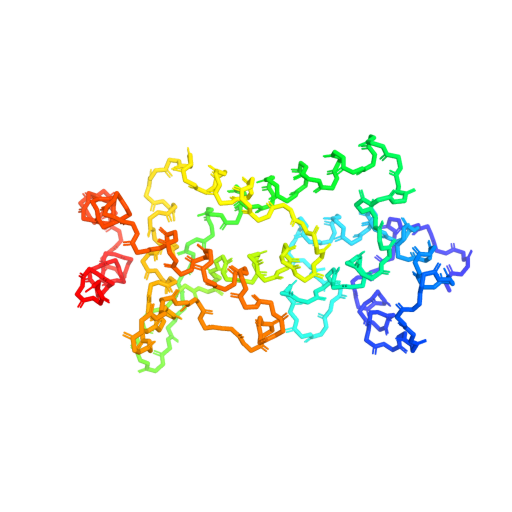 O O . ARG A 1 146 ? -5.597 7.362 11.919 1.00 94.62 146 ARG A O 1
ATOM 1186 N N . GLY A 1 147 ? -5.149 5.412 12.935 1.00 91.31 147 GLY A N 1
ATOM 1187 C CA . GLY A 1 147 ? -4.254 5.976 13.952 1.00 91.31 147 GLY A CA 1
ATOM 1188 C C . GLY A 1 147 ? -2.980 6.629 13.392 1.00 91.31 147 GLY A C 1
ATOM 1189 O O . GLY A 1 147 ? -2.277 7.318 14.127 1.00 91.31 147 GLY A O 1
ATOM 1190 N N . ARG A 1 148 ? -2.672 6.432 12.102 1.00 94.88 148 ARG A N 1
ATOM 1191 C CA . ARG A 1 148 ? -1.535 7.050 11.399 1.00 94.88 148 ARG A CA 1
ATOM 1192 C C . ARG A 1 148 ? -1.957 8.257 10.553 1.00 94.88 148 ARG A C 1
ATOM 1194 O O . ARG A 1 148 ? -1.110 8.866 9.904 1.00 94.88 148 ARG A O 1
ATOM 1201 N N . VAL A 1 149 ? -3.242 8.614 10.535 1.00 96.88 149 VAL A N 1
ATOM 1202 C CA . VAL A 1 149 ? -3.723 9.826 9.865 1.00 96.88 149 VAL A CA 1
ATOM 1203 C C . VAL A 1 149 ? -3.560 11.018 10.803 1.00 96.88 149 VAL A C 1
ATOM 1205 O O . VAL A 1 149 ? -4.067 11.021 11.922 1.00 96.88 149 VAL A O 1
ATOM 1208 N N . LEU A 1 150 ? -2.863 12.051 10.337 1.00 96.19 150 LEU A N 1
ATOM 1209 C CA . LEU A 1 150 ? -2.651 13.293 11.073 1.00 96.19 150 LEU A CA 1
ATOM 1210 C C . LEU A 1 150 ? -3.515 14.417 10.497 1.00 96.19 150 LEU A C 1
ATOM 1212 O O . LEU A 1 150 ? -3.786 14.472 9.294 1.00 96.19 150 LEU A O 1
ATOM 1216 N N . ARG A 1 151 ? -3.927 15.335 11.377 1.00 95.06 151 ARG A N 1
ATOM 1217 C CA . ARG A 1 151 ? -4.640 16.570 11.033 1.00 95.06 151 ARG A CA 1
ATOM 1218 C C . ARG A 1 151 ? -3.801 17.771 11.452 1.00 95.06 151 ARG A C 1
ATOM 1220 O O . ARG A 1 151 ? -3.603 18.008 12.639 1.00 95.06 151 ARG A O 1
ATOM 1227 N N . GLU A 1 152 ? -3.342 18.547 10.479 1.00 93.25 152 GLU A N 1
ATOM 1228 C CA . GLU A 1 152 ? -2.577 19.774 10.709 1.00 93.25 152 GLU A CA 1
ATOM 1229 C C . GLU A 1 152 ? -3.263 20.954 10.029 1.00 93.25 152 GLU A C 1
ATOM 1231 O O . GLU A 1 152 ? -3.300 21.043 8.802 1.00 93.25 152 GLU A O 1
ATOM 1236 N N . THR A 1 153 ? -3.776 21.892 10.830 1.00 88.50 153 THR A N 1
ATOM 1237 C CA . THR A 1 153 ? -4.498 23.098 10.383 1.00 88.50 153 THR A CA 1
ATOM 1238 C C . THR A 1 153 ? -5.688 22.774 9.466 1.00 88.50 153 THR A C 1
ATOM 1240 O O . THR A 1 153 ? -6.803 22.626 9.952 1.00 88.50 153 THR A O 1
ATOM 1243 N N . CYS A 1 154 ? -5.453 22.617 8.160 1.00 90.25 154 CYS A N 1
ATOM 1244 C CA . CYS A 1 154 ? -6.459 22.323 7.133 1.00 90.25 154 CYS A CA 1
ATOM 1245 C C . CYS A 1 154 ? -6.115 21.081 6.290 1.00 90.25 154 CYS A C 1
ATOM 1247 O O . CYS A 1 154 ? -6.734 20.855 5.253 1.00 90.25 154 CYS A O 1
ATOM 1249 N N . ARG A 1 155 ? -5.109 20.297 6.689 1.00 94.06 155 ARG A N 1
ATOM 1250 C CA . ARG A 1 155 ? -4.618 19.136 5.942 1.00 94.06 155 ARG A CA 1
ATOM 1251 C C . ARG A 1 155 ? -4.856 17.863 6.741 1.00 94.06 155 ARG A C 1
ATOM 1253 O O . ARG A 1 155 ? -4.471 17.785 7.903 1.00 94.06 155 ARG A O 1
ATOM 1260 N N . THR A 1 156 ? -5.466 16.874 6.097 1.00 96.44 156 THR A N 1
ATOM 1261 C CA . THR A 1 156 ? -5.601 15.506 6.612 1.00 96.44 156 THR A CA 1
ATOM 1262 C C . THR A 1 156 ? -4.726 14.612 5.751 1.00 96.44 156 THR A C 1
ATOM 1264 O O . THR A 1 156 ? -4.933 14.564 4.542 1.00 96.44 156 THR A O 1
ATOM 1267 N N . TYR A 1 157 ? -3.737 13.949 6.343 1.00 97.69 157 TYR A N 1
ATOM 1268 C CA . TYR A 1 157 ? -2.756 13.184 5.579 1.00 97.69 157 TYR A CA 1
ATOM 1269 C C . TYR A 1 157 ? -2.306 11.933 6.323 1.00 97.69 157 TYR A C 1
ATOM 1271 O O . TYR A 1 157 ? -2.275 11.893 7.551 1.00 97.69 157 TYR A O 1
ATOM 1279 N N . PHE A 1 158 ? -1.954 10.901 5.567 1.00 97.88 158 PHE A N 1
ATOM 1280 C CA . PHE A 1 158 ? -1.375 9.678 6.102 1.00 97.88 158 PHE A CA 1
ATOM 1281 C C . PHE A 1 158 ? 0.111 9.881 6.422 1.00 97.88 158 PHE A C 1
ATOM 1283 O O . PHE A 1 158 ? 0.892 10.276 5.554 1.00 97.88 158 PHE A O 1
ATOM 1290 N N . HIS A 1 159 ? 0.510 9.625 7.667 1.00 96.75 159 HIS A N 1
ATOM 1291 C CA . HIS A 1 159 ? 1.887 9.804 8.112 1.00 96.75 159 HIS A CA 1
ATOM 1292 C C . HIS A 1 159 ? 2.743 8.564 7.816 1.00 96.75 159 HIS A C 1
ATOM 1294 O O . HIS A 1 159 ? 2.559 7.500 8.407 1.00 96.75 159 HIS A O 1
ATOM 1300 N N . SER A 1 160 ? 3.720 8.731 6.922 1.00 95.06 160 SER A N 1
ATOM 1301 C CA . SER A 1 160 ? 4.749 7.740 6.595 1.00 95.06 160 SER A CA 1
ATOM 1302 C C . SER A 1 160 ? 6.061 8.451 6.265 1.00 95.06 160 SER A C 1
ATOM 1304 O O . SER A 1 160 ? 6.065 9.406 5.484 1.00 95.06 160 SER A O 1
ATOM 1306 N N . ALA A 1 161 ? 7.173 7.963 6.825 1.00 93.88 161 ALA A N 1
ATOM 1307 C CA . ALA A 1 161 ? 8.514 8.508 6.586 1.00 93.88 161 ALA A CA 1
ATOM 1308 C C . ALA A 1 161 ? 8.925 8.444 5.103 1.00 93.88 161 ALA A C 1
ATOM 1310 O O . ALA A 1 161 ? 9.719 9.249 4.626 1.00 93.88 161 ALA A O 1
ATOM 1311 N N . TYR A 1 162 ? 8.346 7.517 4.340 1.00 94.50 162 TYR A N 1
ATOM 1312 C CA . TYR A 1 162 ? 8.648 7.344 2.919 1.00 94.50 162 TYR A CA 1
ATOM 1313 C C . TYR A 1 162 ? 7.764 8.190 1.998 1.00 94.50 162 TYR A C 1
ATOM 1315 O O . TYR A 1 162 ? 8.023 8.264 0.799 1.00 94.50 162 TYR A O 1
ATOM 1323 N N . LEU A 1 163 ? 6.741 8.861 2.538 1.00 96.38 163 LEU A N 1
ATOM 1324 C CA . LEU A 1 163 ? 5.822 9.704 1.769 1.00 96.38 163 LEU A CA 1
ATOM 1325 C C . LEU A 1 163 ? 6.067 11.209 1.957 1.00 96.38 163 LEU A C 1
ATOM 1327 O O . LEU A 1 163 ? 5.294 12.021 1.451 1.00 96.38 163 LEU A O 1
ATOM 1331 N N . GLU A 1 164 ? 7.156 11.611 2.619 1.00 93.88 164 GLU A N 1
ATOM 1332 C CA . GLU A 1 164 ? 7.498 13.027 2.843 1.00 93.88 164 GLU A CA 1
ATOM 1333 C C . GLU A 1 164 ? 7.594 13.832 1.533 1.00 93.88 164 GLU A C 1
ATOM 1335 O O . GLU A 1 164 ? 7.139 14.979 1.459 1.00 93.88 164 GLU A O 1
ATOM 1340 N N . ASN A 1 165 ? 8.109 13.193 0.476 1.00 95.38 165 ASN A N 1
ATOM 1341 C CA . ASN A 1 165 ? 8.214 13.753 -0.876 1.00 95.38 165 ASN A CA 1
ATOM 1342 C C . ASN A 1 165 ? 7.003 13.428 -1.773 1.00 95.38 165 ASN A C 1
ATOM 1344 O O . ASN A 1 165 ? 6.969 13.836 -2.931 1.00 95.38 165 ASN A O 1
ATOM 1348 N N . HIS A 1 166 ? 5.993 12.733 -1.245 1.00 96.75 166 HIS A N 1
ATOM 1349 C CA . HIS A 1 166 ? 4.784 12.302 -1.954 1.00 96.75 166 HIS A CA 1
ATOM 1350 C C . HIS A 1 166 ? 3.525 12.869 -1.279 1.00 96.75 166 HIS A C 1
ATOM 1352 O O . HIS A 1 166 ? 2.575 12.148 -0.973 1.00 96.75 166 HIS A O 1
ATOM 1358 N N . ARG A 1 167 ? 3.518 14.185 -1.028 1.00 97.00 167 ARG A N 1
ATOM 1359 C CA . ARG A 1 167 ? 2.479 14.862 -0.227 1.00 97.00 167 ARG A CA 1
ATOM 1360 C C . ARG A 1 167 ? 1.056 14.625 -0.729 1.00 97.00 167 ARG A C 1
ATOM 1362 O O . ARG A 1 167 ? 0.187 14.333 0.079 1.00 97.00 167 ARG A O 1
ATOM 1369 N N . GLU A 1 168 ? 0.832 14.702 -2.038 1.00 98.06 168 GLU A N 1
ATOM 1370 C CA . GLU A 1 168 ? -0.491 14.479 -2.641 1.00 98.06 168 GLU A CA 1
ATOM 1371 C C . GLU A 1 168 ? -0.995 13.045 -2.424 1.00 98.06 168 GLU A C 1
ATOM 1373 O O . GLU A 1 168 ? -2.170 12.828 -2.132 1.00 98.06 168 GLU A O 1
ATOM 1378 N N . ALA A 1 169 ? -0.099 12.058 -2.500 1.00 98.44 169 ALA A N 1
ATOM 1379 C CA . ALA A 1 169 ? -0.436 10.667 -2.224 1.00 98.44 169 ALA A CA 1
ATOM 1380 C C . ALA A 1 169 ? -0.767 10.455 -0.739 1.00 98.44 169 ALA A C 1
ATOM 1382 O O . ALA A 1 169 ? -1.764 9.811 -0.417 1.00 98.44 169 ALA A O 1
ATOM 1383 N N . ALA A 1 170 ? 0.020 11.046 0.167 1.00 98.38 170 ALA A N 1
ATOM 1384 C CA . ALA A 1 170 ? -0.271 11.026 1.600 1.00 98.38 170 ALA A CA 1
ATOM 1385 C C . ALA A 1 170 ? -1.632 11.673 1.920 1.00 98.38 170 ALA A C 1
ATOM 1387 O O . ALA A 1 170 ? -2.391 11.134 2.727 1.00 98.38 170 ALA A O 1
ATOM 1388 N N . ASP A 1 171 ? -1.965 12.787 1.264 1.00 98.31 171 ASP A N 1
ATOM 1389 C CA . ASP A 1 171 ? -3.254 13.477 1.410 1.00 98.31 171 ASP A CA 1
ATOM 1390 C C . ASP A 1 171 ? -4.398 12.625 0.868 1.00 98.31 171 ASP A C 1
ATOM 1392 O O . ASP A 1 171 ? -5.440 12.506 1.504 1.00 98.31 171 ASP A O 1
ATOM 1396 N N . THR A 1 172 ? -4.182 11.965 -0.269 1.00 98.62 172 THR A N 1
ATOM 1397 C CA . THR A 1 172 ? -5.149 11.049 -0.879 1.00 98.62 172 THR A CA 1
ATOM 1398 C C . THR A 1 172 ? -5.473 9.875 0.047 1.00 98.62 172 THR A C 1
ATOM 1400 O O . THR A 1 172 ? -6.646 9.585 0.278 1.00 98.62 172 THR A O 1
ATOM 1403 N N . ILE A 1 173 ? -4.455 9.222 0.620 1.00 98.62 173 ILE A N 1
ATOM 1404 C CA . ILE A 1 173 ? -4.645 8.108 1.565 1.00 98.62 173 ILE A CA 1
ATOM 1405 C C . ILE A 1 173 ? -5.332 8.607 2.842 1.00 98.62 173 ILE A C 1
ATOM 1407 O O . ILE A 1 173 ? -6.276 7.983 3.324 1.00 98.62 173 ILE A O 1
ATOM 1411 N N . GLY A 1 174 ? -4.895 9.754 3.375 1.00 98.06 174 GLY A N 1
ATOM 1412 C CA . GLY A 1 174 ? -5.505 10.364 4.556 1.00 98.06 174 GLY A CA 1
ATOM 1413 C C . GLY A 1 174 ? -6.980 10.702 4.336 1.00 98.06 174 GLY A C 1
ATOM 1414 O O . GLY A 1 174 ? -7.820 10.357 5.161 1.00 98.06 174 GLY A O 1
ATOM 1415 N N . ALA A 1 175 ? -7.317 11.322 3.204 1.00 97.69 175 ALA A N 1
ATOM 1416 C CA . ALA A 1 175 ? -8.693 11.633 2.836 1.00 97.69 175 ALA A CA 1
ATOM 1417 C C . ALA A 1 175 ? -9.540 10.364 2.673 1.00 97.69 175 ALA A C 1
ATOM 1419 O O . ALA A 1 175 ? -10.646 10.310 3.205 1.00 97.69 175 ALA A O 1
ATOM 1420 N N . PHE A 1 176 ? -9.009 9.333 2.004 1.00 98.38 176 PHE A N 1
ATOM 1421 C CA . PHE A 1 176 ? -9.673 8.040 1.831 1.00 98.38 176 PHE A CA 1
ATOM 1422 C C . PHE A 1 176 ? -10.080 7.412 3.170 1.00 98.38 176 PHE A C 1
ATOM 1424 O O . PHE A 1 176 ? -11.244 7.043 3.331 1.00 98.38 176 PHE A O 1
ATOM 1431 N N . LEU A 1 177 ? -9.149 7.347 4.130 1.00 97.75 177 LEU A N 1
ATOM 1432 C CA . LEU A 1 177 ? -9.359 6.755 5.460 1.00 97.75 177 LEU A CA 1
ATOM 1433 C C . LEU A 1 177 ? -10.316 7.563 6.348 1.00 97.75 177 LEU A C 1
ATOM 1435 O O . LEU A 1 177 ? -10.855 7.032 7.317 1.00 97.75 177 LEU A O 1
ATOM 1439 N N . MET A 1 178 ? -10.527 8.842 6.031 1.00 96.75 178 MET A N 1
ATOM 1440 C CA . MET A 1 178 ? -11.392 9.742 6.798 1.00 96.75 178 MET A CA 1
ATOM 1441 C C . MET A 1 178 ? -12.749 9.997 6.136 1.00 96.75 178 MET A C 1
ATOM 1443 O O . MET A 1 178 ? -13.523 10.814 6.639 1.00 96.75 178 MET A O 1
ATOM 1447 N N . ARG A 1 179 ? -13.065 9.295 5.039 1.00 97.38 179 ARG A N 1
ATOM 1448 C CA . ARG A 1 179 ? -14.399 9.323 4.427 1.00 97.38 179 ARG A CA 1
ATOM 1449 C C . ARG A 1 179 ? -15.469 8.831 5.422 1.00 97.38 179 ARG A C 1
ATOM 1451 O O . ARG A 1 179 ? -15.216 7.853 6.132 1.00 97.38 179 ARG A O 1
ATOM 1458 N N . PRO A 1 180 ? -16.667 9.443 5.473 1.00 96.69 180 PRO A N 1
ATOM 1459 C CA . PRO A 1 180 ? -17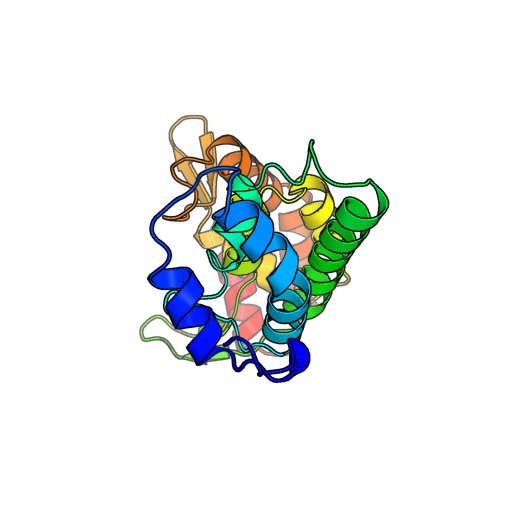.763 8.977 6.328 1.00 96.69 180 PRO A CA 1
ATOM 1460 C C . PRO A 1 180 ? -18.132 7.504 6.106 1.00 96.69 180 PRO A C 1
ATOM 1462 O O . PRO A 1 180 ? -18.414 6.786 7.062 1.00 96.69 180 PRO A O 1
ATOM 1465 N N . GLU A 1 181 ? -18.058 7.035 4.860 1.00 96.56 181 GLU A N 1
ATOM 1466 C CA . GLU A 1 181 ? -18.335 5.649 4.481 1.00 96.56 181 GLU A CA 1
ATOM 1467 C C . GLU A 1 181 ? -17.360 4.673 5.154 1.00 96.56 181 GLU A C 1
ATOM 1469 O O . GLU A 1 181 ? -17.763 3.593 5.577 1.00 96.56 181 GLU A O 1
ATOM 1474 N N . VAL A 1 182 ? -16.091 5.063 5.332 1.00 96.25 182 VAL A N 1
ATOM 1475 C CA . VAL A 1 182 ? -15.098 4.249 6.053 1.00 96.25 182 VAL A CA 1
ATOM 1476 C C . VAL A 1 182 ? -15.441 4.163 7.540 1.00 96.25 182 VAL A C 1
ATOM 1478 O O . VAL A 1 182 ? -15.346 3.084 8.117 1.00 96.25 182 VAL A O 1
ATOM 1481 N N . THR A 1 183 ? -15.908 5.252 8.163 1.00 95.31 183 THR A N 1
ATOM 1482 C CA . THR A 1 183 ? -16.414 5.200 9.548 1.00 95.31 183 THR A CA 1
ATOM 1483 C C . THR A 1 183 ? -17.581 4.223 9.670 1.00 95.31 183 THR A C 1
ATOM 1485 O O . THR A 1 183 ? -17.549 3.350 10.532 1.00 95.31 183 THR A O 1
ATOM 1488 N N . GLN A 1 184 ? -18.567 4.309 8.775 1.00 95.31 184 GLN A N 1
ATOM 1489 C CA . GLN A 1 184 ? -19.726 3.415 8.797 1.00 95.31 184 GLN A CA 1
ATOM 1490 C C . GLN A 1 184 ? -19.328 1.944 8.602 1.00 95.31 184 GLN A C 1
ATOM 1492 O O . GLN A 1 184 ? -19.882 1.055 9.254 1.00 95.31 184 GLN A O 1
ATOM 1497 N N . ARG A 1 185 ? -18.354 1.673 7.726 1.00 95.75 185 ARG A N 1
ATOM 1498 C CA . ARG A 1 185 ? -17.799 0.328 7.535 1.00 95.75 185 ARG A CA 1
ATOM 1499 C C . ARG A 1 185 ? -17.067 -0.172 8.777 1.00 95.75 185 ARG A C 1
ATOM 1501 O O . ARG A 1 185 ? -17.282 -1.313 9.163 1.00 95.75 185 ARG A O 1
ATOM 1508 N N . ILE A 1 186 ? -16.272 0.670 9.442 1.00 95.75 186 ILE A N 1
ATOM 1509 C CA . ILE A 1 186 ? -15.610 0.341 10.718 1.00 95.75 186 ILE A CA 1
ATOM 1510 C C . ILE A 1 186 ? -16.644 -0.028 11.790 1.00 95.75 186 ILE A C 1
ATOM 1512 O O . ILE A 1 186 ? -16.523 -1.075 12.425 1.00 95.75 186 ILE A O 1
ATOM 1516 N N . GLU A 1 187 ? -17.695 0.777 11.944 1.00 95.12 187 GLU A N 1
ATOM 1517 C CA . GLU A 1 187 ? -18.783 0.513 12.893 1.00 95.12 187 GLU A CA 1
ATOM 1518 C C . GLU A 1 187 ? -19.542 -0.780 12.565 1.00 95.12 187 GLU A C 1
ATOM 1520 O O . GLU A 1 187 ? -19.837 -1.574 13.456 1.00 95.12 187 GLU A O 1
ATOM 1525 N N . THR A 1 188 ? -19.837 -1.023 11.286 1.00 95.38 188 THR A N 1
ATOM 1526 C CA . THR A 1 188 ? -20.544 -2.236 10.845 1.00 95.38 188 THR A CA 1
ATOM 1527 C C . THR A 1 188 ? -19.670 -3.479 11.013 1.00 95.38 188 THR A C 1
ATOM 1529 O O . 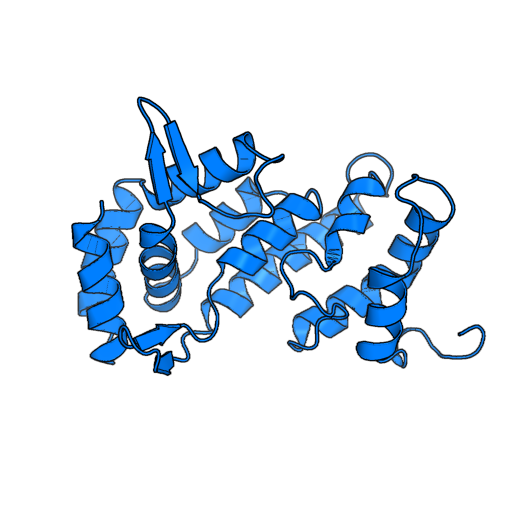THR A 1 188 ? -20.123 -4.494 11.544 1.00 95.38 188 THR A O 1
ATOM 1532 N N . GLY A 1 189 ? -18.403 -3.391 10.602 1.00 95.75 189 GLY A N 1
ATOM 1533 C CA . GLY A 1 189 ? -17.430 -4.475 10.675 1.00 95.75 189 GLY A CA 1
ATOM 1534 C C . GLY A 1 189 ? -17.107 -4.882 12.110 1.00 95.75 189 GLY A C 1
ATOM 1535 O O . GLY A 1 189 ? -16.893 -6.066 12.358 1.00 95.75 189 GLY A O 1
ATOM 1536 N N . PHE A 1 190 ? -17.174 -3.960 13.080 1.00 96.06 190 PHE A N 1
ATOM 1537 C CA . PHE A 1 190 ? -17.037 -4.286 14.505 1.00 96.06 190 PHE A CA 1
ATOM 1538 C C . PHE A 1 190 ? -17.969 -5.433 14.935 1.00 96.06 190 PHE A C 1
ATOM 1540 O O . PHE A 1 190 ? -17.533 -6.353 15.625 1.00 96.06 190 PHE A O 1
ATOM 1547 N N . PHE A 1 191 ? -19.225 -5.428 14.476 1.00 95.81 191 PHE A N 1
ATOM 1548 C CA . PHE A 1 191 ? -20.207 -6.468 14.810 1.00 95.81 191 PHE A CA 1
ATOM 1549 C C . PHE A 1 191 ? -20.027 -7.780 14.029 1.00 95.81 191 PHE A C 1
ATOM 1551 O O . PHE A 1 191 ? -20.653 -8.778 14.379 1.00 95.81 191 PHE A O 1
ATOM 1558 N N . GLN A 1 192 ? -19.204 -7.788 12.978 1.00 96.38 192 GLN A N 1
ATOM 1559 C CA . GLN A 1 192 ? -18.934 -8.963 12.138 1.00 96.38 192 GLN A CA 1
ATOM 1560 C C . GLN A 1 192 ? -17.654 -9.706 12.542 1.00 96.38 192 GLN A C 1
ATOM 1562 O O . GLN A 1 192 ? -17.468 -10.862 12.173 1.00 96.38 192 GLN A O 1
ATOM 1567 N N . ILE A 1 193 ? -16.754 -9.049 13.273 1.00 97.19 193 ILE A N 1
ATOM 1568 C CA . ILE A 1 193 ? -15.489 -9.634 13.718 1.00 97.19 193 ILE A CA 1
ATOM 1569 C C . ILE A 1 193 ? -15.745 -10.484 14.960 1.00 97.19 193 ILE A C 1
ATOM 1571 O O . ILE A 1 193 ? -16.290 -9.987 15.935 1.00 97.19 193 ILE A O 1
ATOM 1575 N N . GLU A 1 194 ? -15.315 -11.744 14.959 1.00 96.88 194 GLU A N 1
ATOM 1576 C CA . GLU A 1 194 ? -15.484 -12.643 16.112 1.00 96.88 194 GLU A CA 1
ATOM 1577 C C . GLU A 1 194 ? -14.312 -12.584 17.104 1.00 96.88 194 GLU A C 1
ATOM 1579 O O . GLU A 1 194 ? -14.497 -12.812 18.299 1.00 96.88 194 GLU A O 1
ATOM 1584 N N . ASP A 1 195 ? -13.098 -12.275 16.631 1.00 97.50 195 ASP A N 1
ATOM 1585 C CA . ASP A 1 195 ? -11.920 -12.188 17.496 1.00 97.50 195 ASP A CA 1
ATOM 1586 C C . ASP A 1 195 ? -11.973 -10.898 18.338 1.00 97.50 195 ASP A C 1
ATOM 1588 O O . ASP A 1 195 ? -11.840 -9.801 17.781 1.00 97.50 195 ASP A O 1
ATOM 1592 N N . PRO A 1 196 ? -12.090 -10.988 19.678 1.00 97.19 196 PRO A N 1
ATOM 1593 C CA . PRO A 1 196 ? -12.206 -9.814 20.541 1.00 97.19 196 PRO A CA 1
ATOM 1594 C C . PRO A 1 196 ? -10.980 -8.892 20.467 1.00 97.19 196 PRO A C 1
ATOM 1596 O O . PRO A 1 196 ? -11.079 -7.698 20.743 1.00 97.19 196 PRO A O 1
ATOM 1599 N N . ARG A 1 197 ? -9.811 -9.412 20.075 1.00 96.75 197 ARG A N 1
ATOM 1600 C CA . ARG A 1 197 ? -8.588 -8.613 19.918 1.00 96.75 197 ARG A CA 1
ATOM 1601 C C . ARG A 1 197 ? -8.660 -7.729 18.674 1.00 96.75 197 ARG A C 1
ATOM 1603 O O . ARG A 1 197 ? -8.250 -6.572 18.726 1.00 96.75 197 ARG A O 1
ATOM 1610 N N . LEU A 1 198 ? -9.201 -8.258 17.574 1.00 96.88 198 LEU A N 1
ATOM 1611 C CA . LEU A 1 198 ? -9.451 -7.493 16.350 1.00 96.88 198 LEU A CA 1
ATOM 1612 C C . LEU A 1 198 ? -10.618 -6.516 16.546 1.00 96.88 198 LEU A C 1
ATOM 1614 O O . LEU A 1 198 ? -10.518 -5.370 16.115 1.00 96.88 198 LEU A O 1
ATOM 1618 N N . GLN A 1 199 ? -11.672 -6.918 17.266 1.00 96.50 199 GLN A N 1
ATOM 1619 C CA . GLN A 1 199 ? -12.755 -6.008 17.661 1.00 96.50 199 GLN A CA 1
ATOM 1620 C C . GLN A 1 199 ? -12.228 -4.814 18.462 1.00 96.50 199 GLN A C 1
ATOM 1622 O O . GLN A 1 199 ? -12.618 -3.682 18.184 1.00 96.50 199 GLN A O 1
ATOM 1627 N N . GLN A 1 200 ? -11.322 -5.039 19.423 1.00 94.62 200 GLN A N 1
ATOM 1628 C CA . GLN A 1 200 ? -10.709 -3.954 20.193 1.00 94.62 200 GLN A CA 1
ATOM 1629 C C . GLN A 1 200 ? -9.960 -2.973 19.283 1.00 94.62 200 GLN A C 1
ATOM 1631 O O . GLN A 1 200 ? -10.144 -1.767 19.416 1.00 94.62 200 GLN A O 1
ATOM 1636 N N . LEU A 1 201 ? -9.170 -3.476 18.328 1.00 94.12 201 LEU A N 1
ATOM 1637 C CA . LEU A 1 201 ? -8.446 -2.642 17.362 1.00 94.12 201 LEU A CA 1
ATOM 1638 C C . LEU A 1 201 ? -9.405 -1.765 16.541 1.00 94.12 201 LEU A C 1
ATOM 1640 O O . LEU A 1 201 ? -9.163 -0.569 16.376 1.00 94.12 201 LEU A O 1
ATOM 1644 N N . VAL A 1 202 ? -10.505 -2.344 16.054 1.00 95.38 202 VAL A N 1
ATOM 1645 C CA . VAL A 1 202 ? -11.533 -1.620 15.291 1.00 95.38 202 VAL A CA 1
ATOM 1646 C C . VAL A 1 202 ? -12.266 -0.597 16.164 1.00 95.38 202 VAL A C 1
ATOM 1648 O O . VAL A 1 202 ? -12.473 0.539 15.736 1.00 95.38 202 VAL A O 1
ATOM 1651 N N . SER A 1 203 ? -12.593 -0.961 17.406 1.00 94.00 203 SER A N 1
ATOM 1652 C CA . SER A 1 203 ? -13.211 -0.064 18.386 1.00 94.00 203 SER A CA 1
ATOM 1653 C C . SER A 1 203 ? -12.324 1.140 18.694 1.00 94.00 203 SER A C 1
ATOM 1655 O O . SER A 1 203 ? -12.808 2.268 18.674 1.00 94.00 203 SER A O 1
ATOM 1657 N N . ASP A 1 204 ? -11.029 0.932 18.948 1.00 91.44 204 ASP A N 1
ATOM 1658 C CA . ASP A 1 204 ? -10.084 2.017 19.244 1.00 91.44 204 ASP A CA 1
ATOM 1659 C C . ASP A 1 204 ? -10.034 3.040 18.099 1.00 91.44 204 ASP A C 1
ATOM 1661 O O . ASP A 1 204 ? -10.011 4.249 18.335 1.00 91.44 204 ASP A O 1
ATOM 1665 N N . ALA A 1 205 ? -10.086 2.566 16.850 1.00 89.56 205 ALA A N 1
ATOM 1666 C CA . ALA A 1 205 ? -10.060 3.425 15.673 1.00 89.56 205 ALA A CA 1
ATOM 1667 C C . ALA A 1 205 ? -11.326 4.285 15.518 1.00 89.56 205 ALA A C 1
ATOM 1669 O O . ALA A 1 205 ? -11.226 5.418 15.039 1.00 89.56 205 ALA A O 1
ATOM 1670 N N . ALA A 1 206 ? -12.499 3.801 15.941 1.00 83.81 206 ALA A N 1
ATOM 1671 C CA . ALA A 1 206 ? -13.754 4.554 15.847 1.00 83.81 206 ALA A CA 1
ATOM 1672 C C . ALA A 1 206 ? -13.709 5.882 16.630 1.00 83.81 206 ALA A C 1
ATOM 1674 O O . ALA A 1 206 ? -14.318 6.867 16.218 1.00 83.81 206 ALA A O 1
ATOM 1675 N N . TRP A 1 207 ? -12.916 5.946 17.704 1.00 74.38 207 TRP A N 1
ATOM 1676 C CA . TRP A 1 207 ? -12.754 7.142 18.539 1.00 74.38 207 TRP A CA 1
ATOM 1677 C C . TRP A 1 207 ? -11.694 8.131 18.032 1.00 74.38 207 TRP A C 1
ATOM 1679 O O . TRP A 1 207 ? -11.549 9.212 18.599 1.00 74.38 207 TRP A O 1
ATOM 1689 N N . THR A 1 208 ? -10.950 7.777 16.978 1.00 68.88 208 THR A N 1
ATOM 1690 C CA . THR A 1 208 ? -9.872 8.611 16.401 1.00 68.88 208 THR A CA 1
ATOM 1691 C C . THR A 1 208 ? -10.296 9.412 15.158 1.00 68.88 208 THR A C 1
ATOM 1693 O O . THR A 1 208 ? -9.476 10.121 14.574 1.00 68.88 208 THR A O 1
ATOM 1696 N N . GLY A 1 209 ? -11.571 9.299 14.755 1.00 58.97 209 GLY A N 1
ATOM 1697 C CA . GLY A 1 209 ? -12.188 9.949 13.585 1.00 58.97 209 GLY A CA 1
ATOM 1698 C C . GLY A 1 209 ? -12.413 11.456 13.692 1.00 58.97 209 GLY A C 1
ATOM 1699 O O . GLY A 1 209 ? -12.675 11.961 14.799 1.00 58.97 209 GLY A O 1
#

Sequence (209 aa):
MLNTPLRDIPSNLLAEYTNSAHGWDDGPVAREMRYFLPRYLELLAIDDPPDNGGIDICLRRLGYAHWRTKWPDRERDVIDRFFDEYMRSSLGRTDLVLWPVGWRLAFDVSDVLTLVVTAHGDLQRTLAVWDAADDPCAVIHMAALRGRVLRETCRTYFHSAYLENHREAADTIGAFLMRPEVTQRIETGFFQIEDPRLQQLVSDAAWTG

Organism: NCBI:txid2665159

pLDDT: mean 93.43, std 7.12, range [57.88, 98.75]

Secondary structure (DSSP, 8-state):
-TTS-GGG--HHHHHHHHHH----STTHHHHHHHHHHHHHHHHHHTT--S-SS-STTTTHHHHHTTHHHHS-HHHHHHHHHHHHHHHHHHHT---EEEETTEEEESS-THHHHHHHHHTT--HHHHHHHHHTSPTTHHHHHHHHHHTTEEEETTEEEE--GGGTT-HHHHHHHHHHHTSHHHHHHHHHHHTT---HHHHHHHHHHHTT-